Protein AF-A0A9N8ECB2-F1 (afdb_monomer_lite)

pLDDT: mean 72.39, std 23.07, range [25.23, 97.62]

Foldseek 3Di:
DDDDDDDDDDDDDDDDDDPVVVPVVCPDDDDDPPDPPPPQDPVPDDQLVLLLVLLVVLLVVDACVLLQADNLVSCLLQDAPPDDDDPDPDDDPDDDDDDDDPPPPPPPPPLLQFFAQAPNNSSSLSSLVSVLLCLVQDPPPPPVVPDPDPSQASFHFCVLLVFDFPDGRGSVLADDQPNPDPGDDNVRSSVRSSRCYLPNSLVSSQETHGPFFDPPPPNPSHDPHVPPAVLCQQQPDDPPDLAGVLLVQLQLCQVVPPPPSLSPHSDDDNVVSRVSSSVSQVCQRRGFRYWGWGDDVPRPWIKIWTAHSQNKTWIWTFDDDPNDTHIHTPHIDHGDDPCCVVVVNPD

Radius of gyration: 23.91 Å; chains: 1; bounding box: 55×66×84 Å

Sequence (347 aa):
MLTTVIHTGTLRRHTFVDPLRLLWWRYCHGFCFCCPSWWSSSPSLPLIEQWEFAVHQVLANNSPLSLGISEQLHDCLLVVPSVETTTCTNNNEKVLKKKKEKKEEEPMKEFPIRGLPCPPYYKTLGRRLCALHSLQHNNIKQDQSLLISPPEYFAVPAEALGFTELMAPTMDSLPTMADTVVYPTVSSVKTWIQNAGDVGIVRLLGMRQTVGTTTKPWVFLMPPCRKDALLKAANQPHKATKLTVAGRARSKHAHRGTKDQFFGIATGSKETKNIHAAAIVERILDKAVWINLHVFGGIVDPVLECRLENGYGARWAVVMVEEESAVEFRGFVEPQMPDGHEKGWKH

Structure (mmCIF, N/CA/C/O backbone):
data_AF-A0A9N8ECB2-F1
#
_entry.id   AF-A0A9N8ECB2-F1
#
loop_
_atom_site.group_PDB
_atom_site.id
_atom_site.type_symbol
_atom_site.label_atom_id
_atom_site.label_alt_id
_atom_site.label_comp_id
_atom_site.label_asym_id
_atom_site.label_entity_id
_atom_site.label_seq_id
_atom_site.pdbx_PDB_ins_code
_atom_site.Cartn_x
_atom_site.Cartn_y
_atom_site.Cartn_z
_atom_site.occupancy
_atom_site.B_iso_or_equiv
_atom_site.auth_seq_id
_atom_site.auth_comp_id
_atom_site.auth_asym_id
_atom_site.auth_atom_id
_atom_site.pdbx_PDB_model_num
ATOM 1 N N . MET A 1 1 ? -27.903 41.843 -51.337 1.00 37.12 1 MET A N 1
ATOM 2 C CA . MET A 1 1 ? -27.354 42.715 -50.279 1.00 37.12 1 MET A CA 1
ATOM 3 C C . MET A 1 1 ? -27.011 41.827 -49.101 1.00 37.12 1 MET A C 1
ATOM 5 O O . MET A 1 1 ? -27.911 41.218 -48.541 1.00 37.12 1 MET A O 1
ATOM 9 N N . LEU A 1 2 ? -25.713 41.646 -48.849 1.00 29.88 2 LEU A N 1
ATOM 10 C CA . LEU A 1 2 ? -25.191 40.905 -47.703 1.00 29.88 2 LEU A CA 1
ATOM 11 C C . LEU A 1 2 ? -25.445 41.706 -46.423 1.00 29.88 2 LEU A C 1
ATOM 13 O O . LEU A 1 2 ? -25.098 42.885 -46.377 1.00 29.88 2 LEU A O 1
ATOM 17 N N . THR A 1 3 ? -25.918 41.039 -45.374 1.00 28.45 3 THR A N 1
ATOM 18 C CA . THR A 1 3 ? -25.764 41.530 -44.002 1.00 28.45 3 THR A CA 1
ATOM 19 C C . THR A 1 3 ? -25.227 40.393 -43.145 1.00 28.45 3 THR A C 1
ATOM 21 O O . THR A 1 3 ? -25.908 39.412 -42.857 1.00 28.45 3 THR A O 1
ATOM 24 N N . THR A 1 4 ? -23.950 40.520 -42.810 1.00 29.22 4 THR A N 1
ATOM 25 C CA . THR A 1 4 ? -23.163 39.641 -41.951 1.00 29.22 4 THR A CA 1
ATOM 26 C C . THR A 1 4 ? -23.636 39.777 -40.504 1.00 29.22 4 THR A C 1
ATOM 28 O O . THR A 1 4 ? -23.621 40.879 -39.960 1.00 29.22 4 THR A O 1
ATOM 31 N N . VAL A 1 5 ? -24.009 38.671 -39.857 1.00 31.31 5 VAL A N 1
ATOM 32 C CA . VAL A 1 5 ? -24.161 38.604 -38.395 1.00 31.31 5 VAL A CA 1
ATOM 33 C C . VAL A 1 5 ? -22.930 37.899 -37.837 1.00 31.31 5 VAL A C 1
ATOM 35 O O . VAL A 1 5 ? -22.710 36.715 -38.078 1.00 31.31 5 VAL A O 1
ATOM 38 N N . ILE A 1 6 ? -22.107 38.656 -37.116 1.00 30.62 6 ILE A N 1
ATOM 39 C CA . ILE A 1 6 ? -20.939 38.164 -36.384 1.00 30.62 6 ILE A CA 1
ATOM 40 C C . ILE A 1 6 ? -21.442 37.597 -35.050 1.00 30.62 6 ILE A C 1
ATOM 42 O O . ILE A 1 6 ? -21.972 38.337 -34.226 1.00 30.62 6 ILE A O 1
ATOM 46 N N . HIS A 1 7 ? -21.274 36.294 -34.828 1.00 29.50 7 HIS A N 1
ATOM 47 C CA . HIS A 1 7 ? -21.347 35.696 -33.493 1.00 29.50 7 HIS A CA 1
ATOM 48 C C . HIS A 1 7 ? -19.933 35.670 -32.905 1.00 29.50 7 HIS A C 1
ATOM 50 O O . HIS A 1 7 ? -19.072 34.915 -33.355 1.00 29.50 7 HIS A O 1
ATOM 56 N N . THR A 1 8 ? -19.674 36.516 -31.909 1.00 30.50 8 THR A N 1
ATOM 57 C CA . THR A 1 8 ? -18.436 36.483 -31.125 1.00 30.50 8 THR A CA 1
ATOM 58 C C . THR A 1 8 ? -18.502 35.330 -30.131 1.00 30.50 8 THR A C 1
ATOM 60 O O . THR A 1 8 ? -19.159 35.426 -29.096 1.00 30.50 8 THR A O 1
ATOM 63 N N . GLY A 1 9 ? -17.824 34.232 -30.461 1.00 26.84 9 GLY A N 1
ATOM 64 C CA . GLY A 1 9 ? -17.534 33.148 -29.531 1.00 26.84 9 GLY A CA 1
ATOM 65 C C . GLY A 1 9 ? -16.514 33.593 -28.485 1.00 26.84 9 GLY A C 1
ATOM 66 O O . GLY A 1 9 ? -15.395 33.986 -28.811 1.00 26.84 9 GLY A O 1
ATOM 67 N N . THR A 1 10 ? -16.902 33.533 -27.217 1.00 28.97 10 THR A N 1
ATOM 68 C CA . THR A 1 10 ? -16.034 33.786 -26.068 1.00 28.97 10 THR A CA 1
ATOM 69 C C . THR A 1 10 ? -15.081 32.600 -25.893 1.00 28.97 10 THR A C 1
ATOM 71 O O . THR A 1 10 ? -15.491 31.519 -25.468 1.00 28.97 10 THR A O 1
ATOM 74 N N . LEU A 1 11 ? -13.801 32.785 -26.232 1.00 29.02 11 LEU A N 1
ATOM 75 C CA . LEU A 1 11 ? -12.738 31.833 -25.908 1.00 29.02 11 LEU A CA 1
ATOM 76 C C . LEU A 1 11 ? -12.637 31.651 -24.384 1.00 29.02 11 LEU A C 1
ATOM 78 O O . LEU A 1 11 ? -12.458 32.617 -23.637 1.00 29.02 11 LEU A O 1
ATOM 82 N N . ARG A 1 12 ? -12.709 30.393 -23.930 1.00 29.22 12 ARG A N 1
ATOM 83 C CA . ARG A 1 12 ? -12.342 29.992 -22.568 1.00 29.22 12 ARG A CA 1
ATOM 84 C C . ARG A 1 12 ? -10.864 30.310 -22.338 1.00 29.22 12 ARG A C 1
ATOM 86 O O . ARG A 1 12 ? -9.997 29.867 -23.087 1.00 29.22 12 ARG A O 1
ATOM 93 N N . ARG A 1 13 ? -10.593 31.080 -21.284 1.00 28.00 13 ARG A N 1
ATOM 94 C CA . ARG A 1 13 ? -9.250 31.342 -20.765 1.00 28.00 13 ARG A CA 1
ATOM 95 C C . ARG A 1 13 ? -8.634 30.023 -20.298 1.00 28.00 13 ARG A C 1
ATOM 97 O O . ARG A 1 13 ? -9.138 29.418 -19.356 1.00 28.00 13 ARG A O 1
ATOM 104 N N . HIS A 1 14 ? -7.537 29.618 -20.930 1.00 28.25 14 HIS A N 1
ATOM 105 C CA . HIS A 1 14 ? -6.572 28.721 -20.308 1.00 28.25 14 HIS A CA 1
ATOM 106 C C . HIS A 1 14 ? -6.037 29.407 -19.050 1.00 28.25 14 HIS A C 1
ATOM 108 O O . HIS A 1 14 ? -5.527 30.529 -19.106 1.00 28.25 14 HIS A O 1
ATOM 114 N N . THR A 1 15 ? -6.211 28.755 -17.907 1.00 32.19 15 THR A N 1
ATOM 115 C CA . THR A 1 15 ? -5.613 29.159 -16.643 1.00 32.19 15 THR A CA 1
ATOM 116 C C . THR A 1 15 ? -4.097 29.088 -16.777 1.00 32.19 15 THR A C 1
ATOM 118 O O . THR A 1 15 ? -3.505 28.033 -16.992 1.00 32.19 15 THR A O 1
ATOM 121 N N . PHE A 1 16 ? -3.488 30.267 -16.698 1.00 27.00 16 PHE A N 1
ATOM 122 C CA . PHE A 1 16 ? -2.059 30.473 -16.542 1.00 27.00 16 PHE A CA 1
ATOM 123 C C . PHE A 1 16 ? -1.573 29.679 -15.325 1.00 27.00 16 PHE A C 1
ATOM 125 O O . PHE A 1 16 ? -2.082 29.856 -14.218 1.00 27.00 16 PHE A O 1
ATOM 132 N N . VAL A 1 17 ? -0.591 28.806 -15.538 1.00 34.66 17 VAL A N 1
ATOM 133 C CA . VAL A 1 17 ? 0.178 28.186 -14.459 1.00 34.66 17 VAL A CA 1
ATOM 134 C C . VAL A 1 17 ? 0.943 29.306 -13.755 1.00 34.66 17 VAL A C 1
ATOM 136 O O . VAL A 1 17 ? 1.724 30.021 -14.381 1.00 34.66 17 VAL A O 1
ATOM 139 N N . ASP A 1 18 ? 0.665 29.483 -12.468 1.00 31.03 18 ASP A N 1
ATOM 140 C CA . ASP A 1 18 ? 1.283 30.493 -11.614 1.00 31.03 18 ASP A CA 1
ATOM 141 C C . ASP A 1 18 ? 2.819 30.292 -11.552 1.00 31.03 18 ASP A C 1
ATOM 143 O O . ASP A 1 18 ? 3.282 29.245 -11.076 1.00 31.03 18 ASP A O 1
ATOM 147 N N . PRO A 1 19 ? 3.634 31.264 -12.012 1.00 31.84 19 PRO A N 1
ATOM 148 C CA . PRO A 1 19 ? 5.093 31.157 -12.025 1.00 31.84 19 PRO A CA 1
ATOM 149 C C . PRO A 1 19 ? 5.727 31.129 -10.621 1.00 31.84 19 PRO A C 1
ATOM 151 O O . PRO A 1 19 ? 6.921 30.851 -10.498 1.00 31.84 19 PRO A O 1
ATOM 154 N N . LEU A 1 20 ? 4.957 31.335 -9.545 1.00 32.31 20 LEU A N 1
ATOM 155 C CA . LEU A 1 20 ? 5.453 31.235 -8.167 1.00 32.31 20 LEU A CA 1
ATOM 156 C C . LEU A 1 20 ? 5.590 29.790 -7.646 1.00 32.31 20 LEU A C 1
ATOM 158 O O . LEU A 1 20 ? 6.289 29.574 -6.655 1.00 32.31 20 LEU A O 1
ATOM 162 N N . ARG A 1 21 ? 5.039 28.775 -8.334 1.00 36.03 21 ARG A N 1
ATOM 163 C CA . ARG A 1 21 ? 5.243 27.353 -7.968 1.00 36.03 21 ARG A CA 1
ATOM 164 C C . ARG A 1 21 ? 6.632 26.802 -8.318 1.00 36.03 21 ARG A C 1
ATOM 166 O O . ARG A 1 21 ? 7.038 25.792 -7.751 1.00 36.03 21 ARG A O 1
ATOM 173 N N . LEU A 1 22 ? 7.389 27.478 -9.184 1.00 34.00 22 LEU A N 1
ATOM 174 C CA . LEU A 1 22 ? 8.757 27.089 -9.560 1.00 34.00 22 LEU A CA 1
ATOM 175 C C . LEU A 1 22 ? 9.832 27.591 -8.580 1.00 34.00 22 LEU A C 1
ATOM 177 O O . LEU A 1 22 ? 10.946 27.071 -8.581 1.00 34.00 22 LEU A O 1
ATOM 181 N N . LEU A 1 23 ? 9.523 28.565 -7.714 1.00 30.12 23 LEU A N 1
ATOM 182 C CA . LEU A 1 23 ? 10.522 29.153 -6.810 1.00 30.12 23 LEU A CA 1
ATOM 183 C C . LEU A 1 23 ? 10.686 28.416 -5.471 1.00 30.12 23 LEU A C 1
ATOM 185 O O . LEU A 1 23 ? 11.712 28.583 -4.813 1.00 30.12 23 LEU A O 1
ATOM 189 N N . TRP A 1 24 ? 9.728 27.577 -5.068 1.00 33.19 24 TRP A N 1
ATOM 190 C CA . TRP A 1 24 ? 9.790 26.857 -3.785 1.00 33.19 24 TRP A CA 1
ATOM 191 C C . TRP A 1 24 ? 10.589 25.543 -3.824 1.00 33.19 24 TRP A C 1
ATOM 193 O O . TRP A 1 24 ? 10.841 24.933 -2.789 1.00 33.19 24 TRP A O 1
ATOM 203 N N . TRP A 1 25 ? 11.092 25.147 -4.995 1.00 38.75 25 TRP A N 1
ATOM 204 C CA . TRP A 1 25 ? 11.903 23.936 -5.189 1.00 38.75 25 TRP A CA 1
ATOM 205 C C . TRP A 1 25 ? 13.400 24.100 -4.860 1.00 38.75 25 TRP A C 1
ATOM 207 O O . TRP A 1 25 ? 14.223 23.265 -5.224 1.00 38.75 25 TRP A O 1
ATOM 217 N N . ARG A 1 26 ? 13.773 25.178 -4.155 1.00 32.50 26 ARG A N 1
ATOM 218 C CA . ARG A 1 26 ? 15.166 25.479 -3.771 1.00 32.50 26 ARG A CA 1
ATOM 219 C C . ARG A 1 26 ? 15.535 25.137 -2.325 1.00 32.50 26 ARG A C 1
ATOM 221 O O . ARG A 1 26 ? 16.708 25.235 -1.981 1.00 32.50 26 ARG A O 1
ATOM 228 N N . TYR A 1 27 ? 14.587 24.726 -1.483 1.00 33.47 27 TYR A N 1
ATOM 229 C CA . TYR A 1 27 ? 14.823 24.582 -0.041 1.00 33.47 27 TYR A CA 1
ATOM 230 C C . TYR A 1 27 ? 14.348 23.240 0.526 1.00 33.47 27 TYR A C 1
ATOM 232 O O . TYR A 1 27 ? 13.556 23.186 1.454 1.00 33.47 27 TYR A O 1
ATOM 240 N N . CYS A 1 28 ? 14.877 22.141 -0.007 1.00 36.50 28 CYS A N 1
ATOM 241 C CA . CYS A 1 28 ? 15.039 20.878 0.718 1.00 36.50 28 CYS A CA 1
ATOM 242 C C . CYS A 1 28 ? 16.278 20.184 0.128 1.00 36.50 28 CYS A C 1
ATOM 244 O O . CYS A 1 28 ? 16.212 19.609 -0.949 1.00 36.50 28 CYS A O 1
ATOM 246 N N . HIS A 1 29 ? 17.422 20.322 0.808 1.00 38.06 29 HIS A N 1
ATOM 247 C CA . HIS A 1 29 ? 18.745 19.799 0.426 1.00 38.06 29 HIS A CA 1
ATOM 248 C C . HIS A 1 29 ? 19.335 20.294 -0.910 1.00 38.06 29 HIS A C 1
ATOM 250 O O . HIS A 1 29 ? 19.508 19.523 -1.842 1.00 38.06 29 HIS A O 1
ATOM 256 N N . GLY A 1 30 ? 19.729 21.572 -0.969 1.00 33.06 30 GLY A N 1
ATOM 257 C CA . GLY A 1 30 ? 21.010 22.028 -1.548 1.00 33.06 30 GLY A CA 1
ATOM 258 C C . GLY A 1 30 ? 21.454 21.629 -2.968 1.00 33.06 30 GLY A C 1
ATOM 259 O O . GLY A 1 30 ? 22.595 21.926 -3.305 1.00 33.06 30 GLY A O 1
ATOM 260 N N . PHE A 1 31 ? 20.629 21.009 -3.810 1.00 40.09 31 PHE A N 1
ATOM 261 C CA . PHE A 1 31 ? 21.018 20.589 -5.158 1.00 40.09 31 PHE A CA 1
ATOM 262 C C . PHE A 1 31 ? 20.071 21.167 -6.213 1.00 40.09 31 PHE A C 1
ATOM 264 O O . PHE A 1 31 ? 18.852 21.048 -6.140 1.00 40.09 31 PHE A O 1
ATOM 271 N N . CYS A 1 32 ? 20.659 21.856 -7.192 1.00 35.84 32 CYS A N 1
ATOM 272 C CA . CYS A 1 32 ? 19.962 22.479 -8.311 1.00 35.84 32 CYS A CA 1
ATOM 273 C C . CYS A 1 32 ? 19.662 21.408 -9.377 1.00 35.84 32 CYS A C 1
ATOM 275 O O . CYS A 1 32 ? 20.584 20.872 -9.986 1.00 35.84 32 CYS A O 1
ATOM 277 N N . PHE A 1 33 ? 18.382 21.098 -9.602 1.00 44.12 33 PHE A N 1
ATOM 278 C CA . PHE A 1 33 ? 17.910 19.981 -10.440 1.00 44.12 33 PHE A CA 1
ATOM 279 C C . PHE A 1 33 ? 17.835 20.271 -11.957 1.00 44.12 33 PHE A C 1
ATOM 281 O O . PHE A 1 33 ? 17.284 19.472 -12.708 1.00 44.12 33 PHE A O 1
ATOM 288 N N . CYS A 1 34 ? 18.390 21.385 -12.446 1.00 35.28 34 CYS A N 1
ATOM 289 C CA . CYS A 1 34 ? 18.177 21.834 -13.832 1.00 35.28 34 CYS A CA 1
ATOM 290 C C . CYS A 1 34 ? 19.177 21.296 -14.878 1.00 35.28 34 CYS A C 1
ATOM 292 O O . CYS A 1 34 ? 19.212 21.827 -15.984 1.00 35.28 34 CYS A O 1
ATOM 294 N N . CYS A 1 35 ? 19.992 20.275 -14.581 1.00 34.59 35 CYS A N 1
ATOM 295 C CA . CYS A 1 35 ? 20.961 19.752 -15.556 1.00 34.59 35 CYS A CA 1
ATOM 296 C C . CYS A 1 35 ? 20.901 18.214 -15.686 1.00 34.59 35 CYS A C 1
ATOM 298 O O . CYS A 1 35 ? 21.496 17.511 -14.866 1.00 34.59 35 CYS A O 1
ATOM 300 N N . PRO A 1 36 ? 20.225 17.672 -16.721 1.00 41.69 36 PRO A N 1
ATOM 301 C CA . PRO A 1 36 ? 20.111 16.227 -16.953 1.00 41.69 36 PRO A CA 1
ATOM 302 C C . PRO A 1 36 ? 21.446 15.523 -17.251 1.00 41.69 36 PRO A C 1
ATOM 304 O O . PRO A 1 36 ? 21.552 14.313 -17.083 1.00 41.69 36 PRO A O 1
ATOM 307 N N . SER A 1 37 ? 22.474 16.258 -17.690 1.00 43.03 37 SER A N 1
ATOM 308 C CA . SER A 1 37 ? 23.745 15.687 -18.159 1.00 43.03 37 SER A CA 1
ATOM 309 C C . SER A 1 37 ? 24.813 15.507 -17.076 1.00 43.03 37 SER A C 1
ATOM 311 O O . SER A 1 37 ? 25.822 14.863 -17.338 1.00 43.03 37 SER A O 1
ATOM 313 N N . TRP A 1 38 ? 24.620 16.049 -15.867 1.00 40.84 38 TRP A N 1
ATOM 314 C CA . TRP A 1 38 ? 25.647 16.027 -14.809 1.00 40.84 38 TRP A CA 1
ATOM 315 C C . TRP A 1 38 ? 25.482 14.912 -13.767 1.00 40.84 38 TRP A C 1
ATOM 317 O O . TRP A 1 38 ? 26.325 14.778 -12.886 1.00 40.84 38 TRP A O 1
ATOM 327 N N . TRP A 1 39 ? 24.412 14.118 -13.845 1.00 47.12 39 TRP A N 1
ATOM 328 C CA . TRP A 1 39 ? 24.065 13.131 -12.810 1.00 47.12 39 TRP A CA 1
ATOM 329 C C . TRP A 1 39 ? 23.722 11.750 -13.370 1.00 47.12 39 TRP A C 1
ATOM 331 O O . TRP A 1 39 ? 23.102 10.938 -12.682 1.00 47.12 39 TRP A O 1
ATOM 341 N N . SER A 1 40 ? 24.141 11.442 -14.601 1.00 40.19 40 SER A N 1
ATOM 342 C CA . SER A 1 40 ? 24.211 10.052 -15.048 1.00 40.19 40 SER A CA 1
ATOM 343 C C . SER A 1 40 ? 25.190 9.319 -14.126 1.00 40.19 40 SER A C 1
ATOM 345 O O . SER A 1 40 ? 26.404 9.423 -14.299 1.00 40.19 40 SER A O 1
ATOM 347 N N . SER A 1 41 ? 24.649 8.630 -13.114 1.00 48.56 41 SER A N 1
ATOM 348 C CA . SER A 1 41 ? 25.364 7.856 -12.089 1.00 48.56 41 SER A CA 1
ATOM 349 C C . SER A 1 41 ? 26.353 8.671 -11.244 1.00 48.56 41 SER A C 1
ATOM 351 O O . SER A 1 41 ? 27.560 8.563 -11.421 1.00 48.56 41 SER A O 1
ATOM 353 N N . SER A 1 42 ? 25.853 9.455 -10.280 1.00 48.22 42 SER A N 1
ATOM 354 C CA . SER A 1 42 ? 26.685 9.888 -9.146 1.00 48.22 42 SER A CA 1
ATOM 355 C C . SER A 1 42 ? 26.728 8.744 -8.117 1.00 48.22 42 SER A C 1
ATOM 357 O O . SER A 1 42 ? 25.703 8.475 -7.486 1.00 48.22 42 SER A O 1
ATOM 359 N N . PRO A 1 43 ? 27.864 8.042 -7.932 1.00 57.22 43 PRO A N 1
ATOM 360 C CA . PRO A 1 43 ? 27.952 6.863 -7.065 1.00 57.22 43 PRO A CA 1
ATOM 361 C C . PRO A 1 43 ? 27.871 7.187 -5.561 1.00 57.22 43 PRO A C 1
ATOM 363 O O . PRO A 1 43 ? 28.087 6.311 -4.730 1.00 57.22 43 PRO A O 1
ATOM 366 N N . SER A 1 44 ? 27.578 8.437 -5.193 1.00 70.06 44 SER A N 1
ATOM 367 C CA . SER A 1 44 ? 27.517 8.899 -3.806 1.00 70.06 44 SER A CA 1
ATOM 368 C C . SER A 1 44 ? 26.157 8.701 -3.130 1.00 70.06 44 SER A C 1
ATOM 370 O O . SER A 1 44 ? 26.099 8.722 -1.902 1.00 70.06 44 SER A O 1
ATOM 372 N N . LEU A 1 45 ? 25.072 8.504 -3.888 1.00 75.88 45 LEU A N 1
ATOM 373 C CA . LEU A 1 45 ? 23.748 8.249 -3.311 1.00 75.88 45 LEU A CA 1
ATOM 374 C C . LEU A 1 45 ? 23.579 6.766 -2.935 1.00 75.88 45 LEU A C 1
ATOM 376 O O . LEU A 1 45 ? 24.010 5.897 -3.702 1.00 75.88 45 LEU A O 1
ATOM 380 N N . PRO A 1 46 ? 22.893 6.444 -1.821 1.00 85.88 46 PRO A N 1
ATOM 381 C CA . PRO A 1 46 ? 22.446 5.084 -1.534 1.00 85.88 46 PRO A CA 1
ATOM 382 C C . PRO A 1 46 ? 21.693 4.483 -2.726 1.00 85.88 46 PRO A C 1
ATOM 384 O O . PRO A 1 46 ? 20.883 5.166 -3.353 1.00 85.88 46 PRO A O 1
ATOM 387 N N . LEU A 1 47 ? 21.915 3.196 -3.021 1.00 84.62 47 LEU A N 1
ATOM 388 C CA . LEU A 1 47 ? 21.317 2.516 -4.182 1.00 84.62 47 LEU A CA 1
ATOM 389 C C . LEU A 1 47 ? 19.801 2.749 -4.270 1.00 84.62 47 LEU A C 1
ATOM 391 O O . LEU A 1 47 ? 19.285 3.082 -5.332 1.00 84.62 47 LEU A O 1
ATOM 395 N N . ILE A 1 48 ? 19.100 2.653 -3.139 1.00 86.69 48 ILE A N 1
ATOM 396 C CA . ILE A 1 48 ? 17.653 2.864 -3.057 1.00 86.69 48 ILE A CA 1
ATOM 397 C C . ILE A 1 48 ? 17.219 4.267 -3.519 1.00 86.69 48 ILE A C 1
ATOM 399 O O . ILE A 1 48 ? 16.221 4.397 -4.222 1.00 86.69 48 ILE A O 1
ATOM 403 N N . GLU A 1 49 ? 17.992 5.306 -3.201 1.00 89.12 49 GLU A N 1
ATOM 404 C CA . GLU A 1 49 ? 17.708 6.687 -3.608 1.00 89.12 49 GLU A CA 1
ATOM 405 C C . GLU A 1 49 ? 17.973 6.897 -5.101 1.00 89.12 49 GLU A C 1
ATOM 407 O O . GLU A 1 49 ? 17.244 7.640 -5.759 1.00 89.12 49 GLU A O 1
ATOM 412 N N . GLN A 1 50 ? 18.956 6.190 -5.669 1.00 90.25 50 GLN A N 1
ATOM 413 C CA . GLN A 1 50 ? 19.188 6.196 -7.116 1.00 90.25 50 GLN A CA 1
ATOM 414 C C . GLN A 1 50 ? 17.974 5.638 -7.874 1.00 90.25 50 GLN A C 1
ATOM 416 O O . GLN A 1 50 ? 17.592 6.183 -8.910 1.00 90.25 50 GLN A O 1
ATOM 421 N N . TRP A 1 51 ? 17.323 4.598 -7.341 1.00 91.25 51 TRP A N 1
ATOM 422 C CA . TRP A 1 51 ? 16.087 4.049 -7.907 1.00 91.25 51 TRP A CA 1
ATOM 423 C C . TRP A 1 51 ? 14.909 5.017 -7.791 1.00 91.25 51 TRP A C 1
ATOM 425 O O . TRP A 1 51 ? 14.206 5.234 -8.778 1.00 91.25 51 TRP A O 1
ATOM 435 N N . GLU A 1 52 ? 14.702 5.636 -6.623 1.00 92.69 52 GLU A N 1
ATOM 436 C CA . GLU A 1 52 ? 13.674 6.676 -6.448 1.00 92.69 52 GLU A CA 1
ATOM 437 C C . GLU A 1 52 ? 13.853 7.818 -7.458 1.00 92.69 52 GLU A C 1
ATOM 439 O O . GLU A 1 52 ? 12.892 8.250 -8.101 1.00 92.69 52 GLU A O 1
ATOM 444 N N . PHE A 1 53 ? 15.094 8.280 -7.629 1.00 92.25 53 PHE A N 1
ATOM 445 C CA . PHE A 1 53 ? 15.431 9.349 -8.557 1.00 92.25 53 PHE A CA 1
ATOM 446 C C . PHE A 1 53 ? 15.216 8.943 -10.018 1.00 92.25 53 PHE A C 1
ATOM 448 O O . PHE A 1 53 ? 14.606 9.698 -10.774 1.00 92.25 53 PHE A O 1
ATOM 455 N N . ALA A 1 54 ? 15.673 7.756 -10.424 1.00 94.06 54 ALA A N 1
ATOM 456 C CA . ALA A 1 54 ? 15.510 7.278 -11.793 1.00 94.06 54 ALA A CA 1
ATOM 457 C C . ALA A 1 54 ? 14.027 7.156 -12.180 1.00 94.06 54 ALA A C 1
ATOM 459 O O . ALA A 1 54 ? 13.644 7.605 -13.261 1.00 94.06 54 ALA A O 1
ATOM 460 N N . VAL A 1 55 ? 13.178 6.635 -11.284 1.00 95.88 55 VAL A N 1
ATOM 461 C CA . VAL A 1 55 ? 11.720 6.584 -11.496 1.00 95.88 55 VAL A CA 1
ATOM 462 C C . VAL A 1 55 ? 11.141 7.988 -11.644 1.00 95.88 55 VAL A C 1
ATOM 464 O O . VAL A 1 55 ? 10.410 8.243 -12.599 1.00 95.88 55 VAL A O 1
ATOM 467 N N . HIS A 1 56 ? 11.499 8.916 -10.753 1.00 95.50 56 HIS A N 1
ATOM 468 C CA . HIS A 1 56 ? 11.043 10.302 -10.850 1.00 95.50 56 HIS A CA 1
ATOM 469 C C . HIS A 1 56 ? 11.435 10.947 -12.187 1.00 95.50 56 HIS A C 1
ATOM 471 O O . HIS A 1 56 ? 10.596 11.560 -12.839 1.00 95.50 56 HIS A O 1
ATOM 477 N N . GLN A 1 57 ? 12.687 10.783 -12.628 1.00 95.19 57 GLN A N 1
ATOM 478 C CA . GLN A 1 57 ? 13.163 11.322 -13.906 1.00 95.19 57 GLN A CA 1
ATOM 479 C C . GLN A 1 57 ? 12.414 10.727 -15.099 1.00 95.19 57 GLN A C 1
ATOM 481 O O . GLN A 1 57 ? 12.081 11.455 -16.032 1.00 95.19 57 GLN A O 1
ATOM 486 N N . VAL A 1 58 ? 12.132 9.423 -15.087 1.00 96.81 58 VAL A N 1
ATOM 487 C CA . VAL A 1 58 ? 11.343 8.802 -16.154 1.00 96.81 58 VAL A CA 1
ATOM 488 C C . VAL A 1 58 ? 9.936 9.391 -16.187 1.00 96.81 58 VAL A C 1
ATOM 490 O O . VAL A 1 58 ? 9.500 9.819 -17.252 1.00 96.81 58 VAL A O 1
ATOM 493 N N . LEU A 1 59 ? 9.255 9.477 -15.044 1.00 96.56 59 LEU A N 1
ATOM 494 C CA . LEU A 1 59 ? 7.890 10.000 -14.975 1.00 96.56 59 LEU A CA 1
ATOM 495 C C . LEU A 1 59 ? 7.811 11.485 -15.359 1.00 96.56 59 LEU A C 1
ATOM 497 O O . LEU A 1 59 ? 6.955 11.860 -16.151 1.00 96.56 59 LEU A O 1
ATOM 501 N N . ALA A 1 60 ? 8.720 12.323 -14.857 1.00 95.31 60 ALA A N 1
ATOM 502 C CA . ALA A 1 60 ? 8.691 13.767 -15.088 1.00 95.31 60 ALA A CA 1
ATOM 503 C C . ALA A 1 60 ? 9.036 14.170 -16.535 1.00 95.31 60 ALA A C 1
ATOM 505 O O . ALA A 1 60 ? 8.571 15.204 -17.006 1.00 95.31 60 ALA A O 1
ATOM 506 N N . ASN A 1 61 ? 9.846 13.371 -17.243 1.00 96.25 61 ASN A N 1
ATOM 507 C CA . ASN A 1 61 ? 10.336 13.708 -18.588 1.00 96.25 61 ASN A CA 1
ATOM 508 C C . ASN A 1 61 ? 9.642 12.939 -19.724 1.00 96.25 61 ASN A C 1
ATOM 510 O O . ASN A 1 61 ? 10.061 13.042 -20.876 1.00 96.25 61 ASN A O 1
ATOM 514 N N . ASN A 1 62 ? 8.625 12.127 -19.431 1.00 97.00 62 ASN A N 1
ATOM 515 C CA . ASN A 1 62 ? 7.924 11.330 -20.436 1.00 97.00 62 ASN A CA 1
ATOM 516 C C . ASN A 1 62 ? 6.411 11.470 -20.254 1.00 97.00 62 ASN A C 1
ATOM 518 O O . ASN A 1 62 ? 5.915 11.507 -19.131 1.00 97.00 62 ASN A O 1
ATOM 522 N N . SER A 1 63 ? 5.674 11.524 -21.365 1.00 96.94 63 SER A N 1
ATOM 523 C CA . SER A 1 63 ? 4.210 11.539 -21.321 1.00 96.94 63 SER A CA 1
ATOM 524 C C . SER A 1 63 ? 3.655 10.155 -20.949 1.00 96.94 63 SER A C 1
ATOM 526 O O . SER A 1 63 ? 4.303 9.152 -21.282 1.00 96.94 63 SER A O 1
ATOM 528 N N . PRO A 1 64 ? 2.444 10.070 -20.361 1.00 96.25 64 PRO A N 1
ATOM 529 C CA . PRO A 1 64 ? 1.788 8.795 -20.052 1.00 96.25 64 PRO A CA 1
ATOM 530 C C . PRO A 1 64 ? 1.729 7.858 -21.268 1.00 96.25 64 PRO A C 1
ATOM 532 O O . PRO A 1 64 ? 2.142 6.701 -21.195 1.00 96.25 64 PRO A O 1
ATOM 535 N N . LEU A 1 65 ? 1.352 8.403 -22.433 1.00 96.44 65 LEU A N 1
ATOM 536 C CA . LEU A 1 65 ? 1.296 7.670 -23.702 1.00 96.44 65 LEU A CA 1
ATOM 537 C C . LEU A 1 65 ? 2.649 7.051 -24.080 1.00 96.44 65 LEU A C 1
ATOM 539 O O . LEU A 1 65 ? 2.709 5.897 -24.489 1.00 96.44 65 LEU A O 1
ATOM 543 N N . SER A 1 66 ? 3.747 7.799 -23.925 1.00 97.00 66 SER A N 1
ATOM 544 C CA . SER A 1 66 ? 5.089 7.298 -24.257 1.00 97.00 66 SER A CA 1
ATOM 545 C C . SER A 1 66 ? 5.590 6.221 -23.292 1.00 97.00 66 SER A C 1
ATOM 547 O O . SER A 1 66 ? 6.479 5.441 -23.639 1.00 97.00 66 SER A O 1
ATOM 549 N N . LEU A 1 67 ? 5.028 6.184 -22.086 1.00 96.62 67 LEU A N 1
ATOM 550 C CA . LEU A 1 67 ? 5.315 5.195 -21.057 1.00 96.62 67 LEU A CA 1
ATOM 551 C C . LEU A 1 67 ? 4.376 3.988 -21.128 1.00 96.62 67 LEU A C 1
ATOM 553 O O . LEU A 1 67 ? 4.603 3.035 -20.397 1.00 96.62 67 LEU A O 1
ATOM 557 N N . GLY A 1 68 ? 3.358 4.006 -21.994 1.00 94.62 68 GLY A N 1
ATOM 558 C CA . GLY A 1 68 ? 2.386 2.918 -22.092 1.00 94.62 68 GLY A CA 1
ATOM 559 C C . GLY A 1 68 ? 1.510 2.771 -20.843 1.00 94.62 68 GLY A C 1
ATOM 560 O O . GLY A 1 68 ? 1.054 1.668 -20.558 1.00 94.62 68 GLY A O 1
ATOM 561 N N . ILE A 1 69 ? 1.295 3.860 -20.096 1.00 94.12 69 ILE A N 1
ATOM 562 C CA . ILE A 1 69 ? 0.473 3.880 -18.877 1.00 94.12 69 ILE A CA 1
ATOM 563 C C . ILE A 1 69 ? -0.659 4.900 -18.992 1.00 94.12 69 ILE A C 1
ATOM 565 O O . ILE A 1 69 ? -0.587 5.837 -19.795 1.00 94.12 69 ILE A O 1
ATOM 569 N N . SER A 1 70 ? -1.709 4.736 -18.189 1.00 91.88 70 SER A N 1
ATOM 570 C CA . SER A 1 70 ? -2.807 5.704 -18.147 1.00 91.88 70 SER A CA 1
ATOM 571 C C . SER A 1 70 ? -2.359 7.060 -17.591 1.00 91.88 70 SER A C 1
ATOM 573 O O . SER A 1 70 ? -1.491 7.150 -16.721 1.00 91.88 70 SER A O 1
ATOM 575 N N . GLU A 1 71 ? -2.990 8.132 -18.081 1.00 90.75 71 GLU A N 1
ATOM 576 C CA . GLU A 1 71 ? -2.779 9.504 -17.590 1.00 90.75 71 GLU A CA 1
ATOM 577 C C . GLU A 1 71 ? -3.039 9.599 -16.086 1.00 90.75 71 GLU A C 1
ATOM 579 O O . GLU A 1 71 ? -2.216 10.107 -15.335 1.00 90.75 71 GLU A O 1
ATOM 584 N N . GLN A 1 72 ? -4.115 8.968 -15.622 1.00 86.50 72 GLN A N 1
ATOM 585 C CA . GLN A 1 72 ? -4.469 8.950 -14.213 1.00 86.50 72 GLN A CA 1
ATOM 586 C C . GLN A 1 72 ? -3.403 8.283 -13.327 1.00 86.50 72 GLN A C 1
ATOM 588 O O . GLN A 1 72 ? -3.105 8.790 -12.242 1.00 86.50 72 GLN A O 1
ATOM 593 N N . LEU A 1 73 ? -2.837 7.142 -13.748 1.00 89.69 73 LEU A N 1
ATOM 594 C CA . LEU A 1 73 ? -1.761 6.502 -12.990 1.00 89.69 73 LEU A CA 1
ATOM 595 C C . LEU A 1 73 ? -0.511 7.381 -12.977 1.00 89.69 73 LEU A C 1
ATOM 597 O O . LEU A 1 73 ? 0.094 7.558 -11.920 1.00 89.69 73 LEU A O 1
ATOM 601 N N . HIS A 1 74 ? -0.136 7.933 -14.132 1.00 93.06 74 HIS A N 1
ATOM 602 C CA . HIS A 1 74 ? 1.014 8.827 -14.261 1.00 93.06 74 HIS A CA 1
ATOM 603 C C . HIS A 1 74 ? 0.903 10.033 -13.322 1.00 93.06 74 HIS A C 1
ATOM 605 O O . HIS A 1 74 ? 1.824 10.268 -12.534 1.00 93.06 74 HIS A O 1
ATOM 611 N N . ASP A 1 75 ? -0.254 10.698 -13.313 1.00 89.25 75 ASP A N 1
ATOM 612 C CA . ASP A 1 75 ? -0.538 11.818 -12.420 1.00 89.25 75 ASP A CA 1
ATOM 613 C C . ASP A 1 75 ? -0.410 11.393 -10.958 1.00 89.25 75 ASP A C 1
ATOM 615 O O . ASP A 1 75 ? 0.342 12.009 -10.199 1.00 89.25 75 ASP A O 1
ATOM 619 N N . CYS A 1 76 ? -1.065 10.289 -10.567 1.00 88.00 76 CYS A N 1
ATOM 620 C CA . CYS A 1 76 ? -1.000 9.765 -9.202 1.00 88.00 76 CYS A CA 1
ATOM 621 C C . CYS A 1 76 ? 0.444 9.524 -8.751 1.00 88.00 76 CYS A C 1
ATOM 623 O O . CYS A 1 76 ? 0.799 9.870 -7.622 1.00 88.00 76 CYS A O 1
ATOM 625 N N . LEU A 1 77 ? 1.289 8.944 -9.610 1.00 91.44 77 LEU A N 1
ATOM 626 C CA . LEU A 1 77 ? 2.676 8.623 -9.268 1.00 91.44 77 LEU A CA 1
ATOM 627 C C . LEU A 1 77 ? 3.506 9.860 -8.899 1.00 91.44 77 LEU A C 1
ATOM 629 O O . LEU A 1 77 ? 4.401 9.754 -8.051 1.00 91.44 77 LEU A O 1
ATOM 633 N N . LEU A 1 78 ? 3.192 11.011 -9.497 1.00 88.69 78 LEU A N 1
ATOM 634 C CA . LEU A 1 78 ? 3.876 12.288 -9.291 1.00 88.69 78 LEU A CA 1
ATOM 635 C C . LEU A 1 78 ? 3.229 13.181 -8.223 1.00 88.69 78 LEU A C 1
ATOM 637 O O . LEU A 1 78 ? 3.862 14.157 -7.814 1.00 88.69 78 LEU A O 1
ATOM 641 N N . VAL A 1 79 ? 2.021 12.863 -7.735 1.00 81.75 79 VAL A N 1
ATOM 642 C CA . VAL A 1 79 ? 1.353 13.663 -6.694 1.00 81.75 79 VAL A CA 1
ATOM 643 C C . VAL A 1 79 ? 2.245 13.770 -5.459 1.00 81.75 79 VAL A C 1
ATOM 645 O O . VAL A 1 79 ? 2.484 12.800 -4.736 1.00 81.75 79 VAL A O 1
ATOM 648 N N . VAL A 1 80 ? 2.697 14.991 -5.180 1.00 70.81 80 VAL A N 1
ATOM 649 C CA . VAL A 1 80 ? 3.301 15.353 -3.901 1.00 70.81 80 VAL A CA 1
ATOM 650 C C . VAL A 1 80 ? 2.163 15.799 -2.984 1.00 70.81 80 VAL A C 1
ATOM 652 O O . VAL A 1 80 ? 1.405 16.690 -3.375 1.00 70.81 80 VAL A O 1
ATOM 655 N N . PRO A 1 81 ? 2.003 15.205 -1.789 1.00 59.44 81 PRO A N 1
ATOM 656 C CA . PRO A 1 81 ? 0.968 15.648 -0.867 1.00 59.44 81 PRO A CA 1
ATOM 657 C C . PRO A 1 81 ? 1.185 17.128 -0.534 1.00 59.44 81 PRO A C 1
ATOM 659 O O . PRO A 1 81 ? 2.313 17.551 -0.265 1.00 59.44 81 PRO A O 1
ATOM 662 N N . SER A 1 82 ? 0.114 17.922 -0.582 1.00 49.78 82 SER A N 1
ATOM 663 C CA . SER A 1 82 ? 0.147 19.323 -0.169 1.00 49.78 82 SER A CA 1
ATOM 664 C C . SER A 1 82 ? 0.579 19.386 1.291 1.00 49.78 82 SER A C 1
ATOM 666 O O . SER A 1 82 ? -0.119 18.893 2.175 1.00 49.78 82 SER A O 1
ATOM 668 N N . VAL A 1 83 ? 1.757 19.954 1.545 1.00 42.97 83 VAL A N 1
ATOM 669 C CA . VAL A 1 83 ? 2.247 20.182 2.902 1.00 42.97 83 VAL A CA 1
ATOM 670 C C . VAL A 1 83 ? 1.372 21.263 3.530 1.00 42.97 83 VAL A C 1
ATOM 672 O O . VAL A 1 83 ? 1.620 22.449 3.334 1.00 42.97 83 VAL A O 1
ATOM 675 N N . GLU A 1 84 ? 0.354 20.876 4.291 1.00 38.16 84 GLU A N 1
ATOM 676 C CA . GLU A 1 84 ? -0.158 21.762 5.330 1.00 38.16 84 GLU A CA 1
ATOM 677 C C . GLU A 1 84 ? 0.796 21.684 6.522 1.00 38.16 84 GLU A C 1
ATOM 679 O O . GLU A 1 84 ? 1.135 20.616 7.036 1.00 38.16 84 GLU A O 1
ATOM 684 N N . THR A 1 85 ? 1.304 22.848 6.909 1.00 32.84 85 THR A N 1
ATOM 685 C CA . THR A 1 85 ? 2.248 23.066 8.000 1.00 32.84 85 THR A CA 1
ATOM 686 C C . THR A 1 85 ? 1.680 22.583 9.333 1.00 32.84 85 THR A C 1
ATOM 688 O O . THR A 1 85 ? 1.062 23.349 10.068 1.00 32.84 85 THR A O 1
ATOM 691 N N . THR A 1 86 ? 1.930 21.329 9.704 1.00 28.97 86 THR A N 1
ATOM 692 C CA . THR A 1 86 ? 1.843 20.906 11.105 1.00 28.97 86 THR A CA 1
ATOM 693 C C . THR A 1 86 ? 3.081 21.391 11.847 1.00 28.97 86 THR A C 1
ATOM 695 O O . THR A 1 86 ? 4.147 20.778 11.789 1.00 28.97 86 THR A O 1
ATOM 698 N N . THR A 1 87 ? 2.936 22.499 12.566 1.00 26.55 87 THR A N 1
ATOM 699 C CA . THR A 1 87 ? 3.793 22.839 13.700 1.00 26.55 87 THR A CA 1
ATOM 700 C C . THR A 1 87 ? 3.621 21.763 14.772 1.00 26.55 87 THR A C 1
ATOM 702 O O . THR A 1 87 ? 2.657 21.751 15.533 1.00 26.55 87 THR A O 1
ATOM 705 N N . CYS A 1 88 ? 4.557 20.819 14.830 1.00 25.23 88 CYS A N 1
ATOM 706 C CA . CYS A 1 88 ? 4.648 19.876 15.938 1.00 25.23 88 CYS A CA 1
ATOM 707 C C . CYS A 1 88 ? 5.140 20.622 17.187 1.00 25.23 88 CYS A C 1
ATOM 709 O O . CYS A 1 88 ? 6.342 20.802 17.380 1.00 25.23 88 CYS A O 1
ATOM 711 N N . THR A 1 89 ? 4.229 21.048 18.060 1.00 28.56 89 THR A N 1
ATOM 712 C CA . THR A 1 89 ? 4.574 21.311 19.459 1.00 28.56 89 THR A CA 1
ATOM 713 C C . THR A 1 89 ? 4.745 19.972 20.170 1.00 28.56 89 THR A C 1
ATOM 715 O O . THR A 1 89 ? 3.792 19.311 20.574 1.00 28.56 89 THR A O 1
ATOM 718 N N . ASN A 1 90 ? 6.005 19.559 20.303 1.00 29.52 90 ASN A N 1
ATOM 719 C CA . ASN A 1 90 ? 6.422 18.471 21.178 1.00 29.52 90 ASN A CA 1
ATOM 720 C C . ASN A 1 90 ? 6.094 18.824 22.633 1.00 29.52 90 ASN A C 1
ATOM 722 O O . ASN A 1 90 ? 6.853 19.528 23.287 1.00 29.52 90 ASN A O 1
ATOM 726 N N . ASN A 1 91 ? 4.991 18.296 23.153 1.00 30.39 91 ASN A N 1
ATOM 727 C CA . ASN A 1 91 ? 4.726 18.222 24.585 1.00 30.39 91 ASN A CA 1
ATOM 728 C C . ASN A 1 91 ? 4.304 16.794 24.914 1.00 30.39 91 ASN A C 1
ATOM 730 O O . ASN A 1 91 ? 3.116 16.514 24.980 1.00 30.39 91 ASN A O 1
ATOM 734 N N . ASN A 1 92 ? 5.279 15.890 25.055 1.00 31.73 92 ASN A N 1
ATOM 735 C CA . ASN A 1 92 ? 5.146 14.654 25.839 1.00 31.73 92 ASN A CA 1
ATOM 736 C C . ASN A 1 92 ? 6.509 13.988 26.115 1.00 31.73 92 ASN A C 1
ATOM 738 O O . ASN A 1 92 ? 6.647 12.769 26.092 1.00 31.73 92 ASN A O 1
ATOM 742 N N . GLU A 1 93 ? 7.527 14.783 26.456 1.00 33.72 93 GLU A N 1
ATOM 743 C CA . GLU A 1 93 ? 8.673 14.277 27.215 1.00 33.72 93 GLU A CA 1
ATOM 744 C C . GLU A 1 93 ? 8.481 14.602 28.695 1.00 33.72 93 GLU A C 1
ATOM 746 O O . GLU A 1 93 ? 8.940 15.629 29.192 1.00 33.72 93 GLU A O 1
ATOM 751 N N . LYS A 1 94 ? 7.782 13.718 29.408 1.00 34.00 94 LYS A N 1
ATOM 752 C CA . LYS A 1 94 ? 8.058 13.378 30.811 1.00 34.00 94 LYS A CA 1
ATOM 753 C C . LYS A 1 94 ? 7.127 12.248 31.238 1.00 34.00 94 LYS A C 1
ATOM 755 O O . LYS A 1 94 ? 5.938 12.276 30.963 1.00 34.00 94 LYS A O 1
ATOM 760 N N . VAL A 1 95 ? 7.703 11.316 31.994 1.00 36.75 95 VAL A N 1
ATOM 761 C CA . VAL A 1 95 ? 7.080 10.138 32.622 1.00 36.75 95 VAL A CA 1
ATOM 762 C C . VAL A 1 95 ? 7.057 8.871 31.750 1.00 36.75 95 VAL A C 1
ATOM 764 O O . VAL A 1 95 ? 6.016 8.386 31.344 1.00 36.75 95 VAL A O 1
ATOM 767 N N . LEU A 1 96 ? 8.238 8.279 31.539 1.00 34.50 96 LEU A N 1
ATOM 768 C CA . LEU A 1 96 ? 8.549 6.929 32.040 1.00 34.50 96 LEU A CA 1
ATOM 769 C C . LEU A 1 96 ? 10.078 6.723 31.981 1.00 34.50 96 LEU A C 1
ATOM 771 O O . LEU A 1 96 ? 10.661 6.514 30.921 1.00 34.50 96 LEU A O 1
ATOM 775 N N . LYS A 1 97 ? 10.761 6.828 33.128 1.00 35.19 97 LYS A N 1
ATOM 776 C CA . LYS A 1 97 ? 12.174 6.435 33.275 1.00 35.19 97 LYS A CA 1
ATOM 777 C C . LYS A 1 97 ? 12.252 5.094 34.012 1.00 35.19 97 LYS A C 1
ATOM 779 O O . LYS A 1 97 ? 11.647 4.962 35.070 1.00 35.19 97 LYS A O 1
ATOM 784 N N . LYS A 1 98 ? 13.137 4.222 33.500 1.00 33.19 98 LYS A N 1
ATOM 785 C CA . LYS A 1 98 ? 13.599 2.896 33.987 1.00 33.19 98 LYS A CA 1
ATOM 786 C C . LYS A 1 98 ? 12.638 1.750 33.626 1.00 33.19 98 LYS A C 1
ATOM 788 O O . LYS A 1 98 ? 11.485 1.779 34.011 1.00 33.19 98 LYS A O 1
ATOM 793 N N . LYS A 1 99 ? 13.050 0.725 32.873 1.00 32.00 99 LYS A N 1
ATOM 794 C CA . LYS A 1 99 ? 14.274 -0.087 32.999 1.00 32.00 99 LYS A CA 1
ATOM 795 C C . LYS A 1 99 ? 14.770 -0.492 31.596 1.00 32.00 99 LYS A C 1
ATOM 797 O O . LYS A 1 99 ? 14.012 -1.043 30.810 1.00 32.00 99 LYS A O 1
ATOM 802 N N . LYS A 1 100 ? 16.027 -0.167 31.277 1.00 39.53 100 LYS A N 1
ATOM 803 C CA . LYS A 1 100 ? 16.705 -0.543 30.026 1.00 39.53 100 LYS A CA 1
ATOM 804 C C . LYS A 1 100 ? 17.151 -2.003 30.159 1.00 39.53 100 LYS A C 1
ATOM 806 O O . LYS A 1 100 ? 18.192 -2.264 30.751 1.00 39.53 100 LYS A O 1
ATOM 811 N N . GLU A 1 101 ? 16.360 -2.934 29.644 1.00 38.25 101 GLU A N 1
ATOM 812 C CA . GLU A 1 101 ? 16.887 -4.223 29.200 1.00 38.25 101 GLU A CA 1
ATOM 813 C C . GLU A 1 101 ? 17.258 -4.067 27.731 1.00 38.25 101 GLU A C 1
ATOM 815 O O . GLU A 1 101 ? 16.458 -3.641 26.899 1.00 38.25 101 GLU A O 1
ATOM 820 N N . LYS A 1 102 ? 18.536 -4.304 27.450 1.00 39.81 102 LYS A N 1
ATOM 821 C CA . LYS A 1 102 ? 19.141 -4.190 26.132 1.00 39.81 102 LYS A CA 1
ATOM 822 C C . LYS A 1 102 ? 18.702 -5.422 25.336 1.00 39.81 102 LYS A C 1
ATOM 824 O O . LYS A 1 102 ? 19.435 -6.399 25.255 1.00 39.81 102 LYS A O 1
ATOM 829 N N . LYS A 1 103 ? 17.474 -5.403 24.817 1.00 36.66 103 LYS A N 1
ATOM 830 C CA . LYS A 1 103 ? 17.122 -6.269 23.697 1.00 36.66 103 LYS A CA 1
ATOM 831 C C . LYS A 1 103 ? 17.816 -5.639 22.499 1.00 36.66 103 LYS A C 1
ATOM 833 O O . LYS A 1 103 ? 17.504 -4.508 22.137 1.00 36.66 103 LYS A O 1
ATOM 838 N N . GLU A 1 104 ? 18.837 -6.307 21.981 1.00 36.41 104 GLU A N 1
ATOM 839 C CA . GLU A 1 104 ? 19.304 -6.042 20.627 1.00 36.41 104 GLU A CA 1
ATOM 840 C C . GLU A 1 104 ? 18.093 -6.289 19.724 1.00 36.41 104 GLU A C 1
ATOM 842 O O . GLU A 1 104 ? 17.727 -7.425 19.437 1.00 36.41 104 GLU A O 1
ATOM 847 N N . GLU A 1 105 ? 17.368 -5.217 19.403 1.00 33.94 105 GLU A N 1
ATOM 848 C CA . GLU A 1 105 ? 16.463 -5.217 18.268 1.00 33.94 105 GLU A CA 1
ATOM 849 C C . GLU A 1 105 ? 17.366 -5.383 17.054 1.00 33.94 105 GLU A C 1
ATOM 851 O O . GLU A 1 105 ? 17.938 -4.417 16.545 1.00 33.94 105 GLU A O 1
ATOM 856 N N . GLU A 1 106 ? 17.556 -6.633 16.628 1.00 33.09 106 GLU A N 1
ATOM 857 C CA . GLU A 1 106 ? 17.962 -6.885 15.256 1.00 33.09 106 GLU A CA 1
ATOM 858 C C . GLU A 1 106 ? 17.039 -6.042 14.369 1.00 33.09 106 GLU A C 1
ATOM 860 O O . GLU A 1 106 ? 15.816 -6.092 14.562 1.00 33.09 106 GLU A O 1
ATOM 865 N N . PRO A 1 107 ? 17.577 -5.228 13.442 1.00 32.50 107 PRO A N 1
ATOM 866 C CA . PRO A 1 107 ? 16.736 -4.504 12.513 1.00 32.50 107 PRO A CA 1
ATOM 867 C C . PRO A 1 107 ? 15.954 -5.565 11.753 1.00 32.50 107 PRO A C 1
ATOM 869 O O . PRO A 1 107 ? 16.515 -6.293 10.934 1.00 32.50 107 PRO A O 1
ATOM 872 N N . MET A 1 108 ? 14.671 -5.698 12.090 1.00 33.88 108 MET A N 1
ATOM 873 C CA . MET A 1 108 ? 13.736 -6.559 11.390 1.00 33.88 108 MET A CA 1
ATOM 874 C C . MET A 1 108 ? 13.904 -6.203 9.920 1.00 33.88 108 MET A C 1
ATOM 876 O O . MET A 1 108 ? 13.589 -5.074 9.546 1.00 33.88 108 MET A O 1
ATOM 880 N N . LYS A 1 109 ? 14.514 -7.100 9.132 1.00 41.81 109 LYS A N 1
ATOM 881 C CA . LYS A 1 109 ? 14.789 -6.874 7.710 1.00 41.81 109 LYS A CA 1
ATOM 882 C C . LYS A 1 109 ? 13.445 -6.577 7.064 1.00 41.81 109 LYS A C 1
ATOM 884 O O . LYS A 1 109 ? 12.652 -7.489 6.840 1.00 41.81 109 LYS A O 1
ATOM 889 N N . GLU A 1 110 ? 13.139 -5.292 6.896 1.00 47.34 110 GLU A N 1
ATOM 890 C CA . GLU A 1 110 ? 11.827 -4.867 6.445 1.00 47.34 110 GLU A CA 1
ATOM 891 C C . GLU A 1 110 ? 11.641 -5.430 5.053 1.00 47.34 110 GLU A C 1
ATOM 893 O O . GLU A 1 110 ? 12.394 -5.120 4.132 1.00 47.34 110 GLU A O 1
ATOM 898 N N . PHE A 1 111 ? 10.654 -6.308 4.918 1.00 53.38 111 PHE A N 1
ATOM 899 C CA . PHE A 1 111 ? 10.279 -6.807 3.617 1.00 53.38 111 PHE A CA 1
ATOM 900 C C . PHE A 1 111 ? 9.832 -5.589 2.787 1.00 53.38 111 PHE A C 1
ATOM 902 O O . PHE A 1 111 ? 8.834 -4.950 3.140 1.00 53.38 111 PHE A O 1
ATOM 909 N N . PRO A 1 112 ? 10.550 -5.231 1.712 1.00 62.78 112 PRO A N 1
ATOM 910 C CA . PRO A 1 112 ? 10.482 -3.896 1.105 1.00 62.78 112 PRO A CA 1
ATOM 911 C C . PRO A 1 112 ? 9.148 -3.594 0.400 1.00 62.78 112 PRO A C 1
ATOM 913 O O . PRO A 1 112 ? 8.918 -2.476 -0.059 1.00 62.78 112 PRO A O 1
ATOM 916 N N . ILE A 1 113 ? 8.260 -4.589 0.315 1.00 72.44 113 ILE A N 1
ATOM 917 C CA . ILE A 1 113 ? 6.992 -4.552 -0.426 1.00 72.44 113 ILE A CA 1
ATOM 918 C C . ILE A 1 113 ? 5.769 -4.508 0.520 1.00 72.44 113 ILE A C 1
ATOM 920 O O . ILE A 1 113 ? 4.629 -4.444 0.066 1.00 72.44 113 ILE A O 1
ATOM 924 N N . ARG A 1 114 ? 5.970 -4.489 1.846 1.00 84.38 114 ARG A N 1
ATOM 925 C CA . ARG A 1 114 ? 4.869 -4.360 2.821 1.00 84.38 114 ARG A CA 1
ATOM 926 C C . ARG A 1 114 ? 4.373 -2.914 2.949 1.00 84.38 114 ARG A C 1
ATOM 928 O O . ARG A 1 114 ? 5.055 -1.961 2.569 1.00 84.38 114 ARG A O 1
ATOM 935 N N . GLY A 1 115 ? 3.177 -2.786 3.513 1.00 87.75 115 GLY A N 1
ATOM 936 C CA . GLY A 1 115 ? 2.537 -1.521 3.845 1.00 87.75 115 GLY A CA 1
ATOM 937 C C . GLY A 1 115 ? 1.783 -0.891 2.681 1.00 87.75 115 GLY A C 1
ATOM 938 O O . GLY A 1 115 ? 2.076 -1.125 1.504 1.00 87.75 115 GLY A O 1
ATOM 939 N N . LEU A 1 116 ? 0.794 -0.074 3.038 1.00 90.62 116 LEU A N 1
ATOM 940 C CA . LEU A 1 116 ? 0.049 0.744 2.099 1.00 90.62 116 LEU A CA 1
ATOM 941 C C . LEU A 1 116 ? 1.015 1.731 1.426 1.00 90.62 116 LEU A C 1
ATOM 943 O O . LEU A 1 116 ? 1.707 2.471 2.138 1.00 90.62 116 LEU A O 1
ATOM 947 N N . PRO A 1 117 ? 1.078 1.777 0.082 1.00 89.69 117 PRO A N 1
ATOM 948 C CA . PRO A 1 117 ? 1.878 2.787 -0.592 1.00 89.69 117 PRO A CA 1
ATOM 949 C C . PRO A 1 117 ? 1.372 4.176 -0.182 1.00 89.69 117 PRO A C 1
ATOM 951 O O . PRO A 1 117 ? 0.183 4.365 0.076 1.00 89.69 117 PRO A O 1
ATOM 954 N N . CYS A 1 118 ? 2.272 5.153 -0.097 1.00 84.12 118 CYS A N 1
ATOM 955 C CA . CYS A 1 118 ? 1.929 6.523 0.285 1.00 84.12 118 CYS A CA 1
ATOM 956 C C . CYS A 1 118 ? 2.505 7.516 -0.734 1.00 84.12 118 CYS A C 1
ATOM 958 O O . CYS A 1 118 ? 3.616 7.289 -1.223 1.00 84.12 118 CYS A O 1
ATOM 960 N N . PRO A 1 119 ? 1.803 8.627 -1.024 1.00 84.00 119 PRO A N 1
ATOM 961 C CA . PRO A 1 119 ? 2.351 9.695 -1.845 1.00 84.00 119 PRO A CA 1
ATOM 962 C C . PRO A 1 119 ? 3.648 10.294 -1.254 1.00 84.00 119 PRO A C 1
ATOM 964 O O . PRO A 1 119 ? 3.763 10.410 -0.029 1.00 84.00 119 PRO A O 1
ATOM 967 N N . PRO A 1 120 ? 4.606 10.727 -2.094 1.00 88.31 120 PRO A N 1
ATOM 968 C CA . PRO A 1 120 ? 4.591 10.567 -3.543 1.00 88.31 120 PRO A CA 1
ATOM 969 C C . PRO A 1 120 ? 4.948 9.130 -3.954 1.00 88.31 120 PRO A C 1
ATOM 971 O O . PRO A 1 120 ? 5.978 8.581 -3.548 1.00 88.31 120 PRO A O 1
ATOM 974 N N . TYR A 1 121 ? 4.092 8.510 -4.770 1.00 91.44 121 TYR A N 1
ATOM 975 C CA . TYR A 1 121 ? 4.148 7.066 -5.014 1.00 91.44 121 TYR A CA 1
ATOM 976 C C . TYR A 1 121 ? 5.363 6.627 -5.835 1.00 91.44 121 TYR A C 1
ATOM 978 O O . TYR A 1 121 ? 5.797 5.481 -5.697 1.00 91.44 121 TYR A O 1
ATOM 986 N N . TYR A 1 122 ? 5.975 7.526 -6.616 1.00 93.69 122 TYR A N 1
ATOM 987 C CA . TYR A 1 122 ? 7.228 7.233 -7.318 1.00 93.69 122 TYR A CA 1
ATOM 988 C C . TYR A 1 122 ? 8.347 6.776 -6.365 1.00 93.69 122 TYR A C 1
ATOM 990 O O . TYR A 1 122 ? 9.173 5.947 -6.748 1.00 93.69 122 TYR A O 1
ATOM 998 N N . LYS A 1 123 ? 8.368 7.264 -5.112 1.00 91.56 123 LYS A N 1
ATOM 999 C CA . LYS A 1 123 ? 9.364 6.835 -4.119 1.00 91.56 123 LYS A CA 1
ATOM 1000 C C . LYS A 1 123 ? 9.141 5.384 -3.730 1.00 91.56 123 LYS A C 1
ATOM 1002 O O . LYS A 1 123 ? 10.062 4.578 -3.794 1.00 91.56 123 LYS A O 1
ATOM 1007 N N . THR A 1 124 ? 7.907 5.028 -3.369 1.00 91.06 124 THR A N 1
ATOM 1008 C CA . THR A 1 124 ? 7.560 3.637 -3.053 1.00 91.06 124 THR A CA 1
ATOM 1009 C C . THR A 1 124 ? 7.844 2.718 -4.239 1.00 91.06 124 THR A C 1
ATOM 1011 O O . THR A 1 124 ? 8.408 1.644 -4.039 1.00 91.06 124 THR A O 1
ATOM 1014 N N . LEU A 1 125 ? 7.533 3.154 -5.464 1.00 92.88 125 LEU A N 1
ATOM 1015 C CA . LEU A 1 125 ? 7.844 2.406 -6.679 1.00 92.88 125 LEU A CA 1
ATOM 1016 C C . LEU A 1 125 ? 9.357 2.181 -6.835 1.00 92.88 125 LEU A C 1
ATOM 1018 O O . LEU A 1 125 ? 9.781 1.042 -7.003 1.00 92.88 125 LEU A O 1
ATOM 1022 N N . GLY A 1 126 ? 10.177 3.227 -6.697 1.00 92.38 126 GLY A N 1
ATOM 1023 C CA . GLY A 1 126 ? 11.639 3.125 -6.771 1.00 92.38 126 GLY A CA 1
ATOM 1024 C C . GLY A 1 126 ? 12.230 2.180 -5.722 1.00 92.38 126 GLY A C 1
ATOM 1025 O O . GLY A 1 126 ? 13.013 1.293 -6.058 1.00 92.38 126 GLY A O 1
ATOM 1026 N N . ARG A 1 127 ? 11.792 2.285 -4.461 1.00 89.88 127 ARG A N 1
ATOM 1027 C CA . ARG A 1 127 ? 12.223 1.373 -3.384 1.00 89.88 127 ARG A CA 1
ATOM 1028 C C . ARG A 1 127 ? 11.915 -0.083 -3.703 1.00 89.88 127 ARG A C 1
ATOM 1030 O O . ARG A 1 127 ? 12.747 -0.962 -3.484 1.00 89.88 127 ARG A O 1
ATOM 1037 N N . ARG A 1 128 ? 10.717 -0.341 -4.225 1.00 89.44 128 ARG A N 1
ATOM 1038 C CA . ARG A 1 128 ? 10.267 -1.698 -4.539 1.00 89.44 128 ARG A CA 1
ATOM 1039 C C . ARG A 1 128 ? 10.918 -2.250 -5.799 1.00 89.44 128 ARG A C 1
ATOM 1041 O O . ARG A 1 128 ? 11.208 -3.438 -5.824 1.00 89.44 128 ARG A O 1
ATOM 1048 N N . LEU A 1 129 ? 11.248 -1.411 -6.780 1.00 89.75 129 LEU A N 1
ATOM 1049 C CA . LEU A 1 129 ? 12.087 -1.803 -7.916 1.00 89.75 129 LEU A CA 1
ATOM 1050 C C . LEU A 1 129 ? 13.507 -2.168 -7.478 1.00 89.75 129 LEU A C 1
ATOM 1052 O O . LEU A 1 129 ? 14.011 -3.213 -7.875 1.00 89.75 129 LEU A O 1
ATOM 1056 N N . CYS A 1 130 ? 14.119 -1.370 -6.598 1.00 87.06 130 CYS A N 1
ATOM 1057 C CA . CYS A 1 130 ? 15.424 -1.685 -6.012 1.00 87.06 130 CYS A CA 1
ATOM 1058 C C . CYS A 1 130 ? 15.415 -3.053 -5.316 1.00 87.06 130 CYS A C 1
ATOM 1060 O O . CYS A 1 130 ? 16.359 -3.839 -5.432 1.00 87.06 130 CYS A O 1
ATOM 1062 N N . ALA A 1 131 ? 14.341 -3.342 -4.584 1.00 83.81 131 ALA A N 1
ATOM 1063 C CA . ALA A 1 131 ? 14.152 -4.621 -3.926 1.00 83.81 131 ALA A CA 1
ATOM 1064 C C . ALA A 1 131 ? 13.939 -5.774 -4.909 1.00 83.81 131 ALA A C 1
ATOM 1066 O O . ALA A 1 131 ? 14.603 -6.795 -4.778 1.00 83.81 131 ALA A O 1
ATOM 1067 N N . LEU A 1 132 ? 13.053 -5.599 -5.894 1.00 83.50 132 LEU A N 1
ATOM 1068 C CA . LEU A 1 132 ? 12.782 -6.585 -6.940 1.00 83.50 132 LEU A CA 1
ATOM 1069 C C . LEU A 1 132 ? 14.072 -6.964 -7.670 1.00 83.50 132 LEU A C 1
ATOM 1071 O O . LEU A 1 132 ? 14.399 -8.138 -7.786 1.00 83.50 132 LEU A O 1
ATOM 1075 N N . HIS A 1 133 ? 14.850 -5.958 -8.060 1.00 82.50 133 HIS A N 1
ATOM 1076 C CA . HIS A 1 133 ? 16.166 -6.134 -8.654 1.00 82.50 133 HIS A CA 1
ATOM 1077 C C . HIS A 1 133 ? 17.109 -6.911 -7.724 1.00 82.50 133 HIS A C 1
ATOM 1079 O O . HIS A 1 133 ? 17.751 -7.880 -8.118 1.00 82.50 133 HIS A O 1
ATOM 1085 N N . SER A 1 134 ? 17.160 -6.543 -6.443 1.00 79.00 134 SER A N 1
ATOM 1086 C CA . SER A 1 134 ? 17.994 -7.258 -5.472 1.00 79.00 134 SER A CA 1
ATOM 1087 C C . SER A 1 134 ? 17.592 -8.730 -5.321 1.00 79.00 134 SER A C 1
ATOM 1089 O O . SER A 1 134 ? 18.478 -9.551 -5.112 1.00 79.00 134 SER A O 1
ATOM 1091 N N . LEU A 1 135 ? 16.299 -9.058 -5.441 1.00 76.44 135 LEU A N 1
ATOM 1092 C CA . LEU A 1 135 ? 15.777 -10.430 -5.412 1.00 76.44 135 LEU A CA 1
ATOM 1093 C C . LEU A 1 135 ? 16.096 -11.213 -6.694 1.00 76.44 135 LEU A C 1
ATOM 1095 O O . LEU A 1 135 ? 16.363 -12.405 -6.610 1.00 76.44 135 LEU A O 1
ATOM 1099 N N . GLN A 1 136 ? 16.087 -10.561 -7.861 1.00 76.50 136 GLN A N 1
ATOM 1100 C CA . GLN A 1 136 ? 16.408 -11.199 -9.147 1.00 76.50 136 GLN A CA 1
ATOM 1101 C C . GLN A 1 136 ? 17.898 -11.541 -9.268 1.00 76.50 136 GLN A C 1
ATOM 1103 O O . GLN A 1 136 ? 18.250 -12.594 -9.789 1.00 76.50 136 GLN A O 1
ATOM 1108 N N . HIS A 1 137 ? 18.774 -10.659 -8.778 1.00 73.00 137 HIS A N 1
ATOM 1109 C CA . HIS A 1 137 ? 20.218 -10.765 -9.015 1.00 73.00 137 HIS A CA 1
ATOM 1110 C C . HIS A 1 137 ? 20.995 -11.403 -7.869 1.00 73.00 137 HIS A C 1
ATOM 1112 O O . HIS A 1 137 ? 21.983 -12.102 -8.095 1.00 73.00 137 HIS A O 1
ATOM 1118 N N . ASN A 1 138 ? 20.575 -11.176 -6.625 1.00 64.44 138 ASN A N 1
ATOM 1119 C CA . ASN A 1 138 ? 21.147 -11.910 -5.516 1.00 64.44 138 ASN A CA 1
ATOM 1120 C C . ASN A 1 138 ? 20.279 -13.150 -5.336 1.00 64.44 138 ASN A C 1
ATOM 1122 O O . ASN A 1 138 ? 19.141 -13.036 -4.890 1.00 64.44 138 ASN A O 1
ATOM 1126 N N . ASN A 1 139 ? 20.836 -14.335 -5.602 1.00 51.16 139 ASN A N 1
ATOM 1127 C CA . ASN A 1 139 ? 20.395 -15.585 -4.976 1.00 51.16 139 ASN A CA 1
ATOM 1128 C C . ASN A 1 139 ? 20.564 -15.434 -3.454 1.00 51.16 139 ASN A C 1
ATOM 1130 O O . ASN A 1 139 ? 21.454 -16.036 -2.848 1.00 51.16 139 ASN A O 1
ATOM 1134 N N . ILE A 1 140 ? 19.788 -14.547 -2.823 1.00 48.38 140 ILE A N 1
ATOM 1135 C CA . ILE A 1 140 ? 19.786 -14.385 -1.384 1.00 48.38 140 ILE A CA 1
ATOM 1136 C C . ILE A 1 140 ? 19.372 -15.762 -0.894 1.00 48.38 140 ILE A C 1
ATOM 1138 O O . ILE A 1 140 ? 18.242 -16.192 -1.117 1.00 48.38 140 ILE A O 1
ATOM 1142 N N . LYS A 1 141 ? 20.309 -16.460 -0.243 1.00 42.59 141 LYS A N 1
ATOM 1143 C CA . LYS A 1 141 ? 19.998 -17.529 0.699 1.00 42.59 141 LYS A CA 1
ATOM 1144 C C . LYS A 1 141 ? 19.147 -16.874 1.779 1.00 42.59 141 LYS A C 1
ATOM 1146 O O . LYS A 1 141 ? 19.665 -16.413 2.794 1.00 42.59 141 LYS A O 1
ATOM 1151 N N . GLN A 1 142 ? 17.871 -16.669 1.479 1.00 47.22 142 GLN A N 1
ATOM 1152 C CA . GLN A 1 142 ? 16.937 -16.132 2.435 1.00 47.22 142 GLN A CA 1
ATOM 1153 C C . GLN A 1 142 ? 16.831 -17.181 3.519 1.00 47.22 142 GLN A C 1
ATOM 1155 O O . GLN A 1 142 ? 16.729 -18.380 3.250 1.00 47.22 142 GLN A O 1
ATOM 1160 N N . ASP A 1 143 ? 16.928 -16.709 4.750 1.00 39.34 143 ASP A N 1
ATOM 1161 C CA . ASP A 1 143 ? 16.547 -17.503 5.891 1.00 39.34 143 ASP A CA 1
ATOM 1162 C C . ASP A 1 143 ? 15.091 -17.931 5.664 1.00 39.34 143 ASP A C 1
ATOM 1164 O O . ASP A 1 143 ? 14.179 -17.101 5.692 1.00 39.34 143 ASP A O 1
ATOM 1168 N N . GLN A 1 144 ? 14.887 -19.213 5.342 1.00 41.84 144 GLN A N 1
ATOM 1169 C CA . GLN A 1 144 ? 13.572 -19.784 5.040 1.00 41.84 144 GLN A CA 1
ATOM 1170 C C . GLN A 1 144 ? 12.589 -19.596 6.206 1.00 41.84 144 GLN A C 1
ATOM 1172 O O . GLN A 1 144 ? 11.386 -19.714 6.007 1.00 41.84 144 GLN A O 1
ATOM 1177 N N . SER A 1 145 ? 13.079 -19.251 7.403 1.00 37.66 145 SER A N 1
ATOM 1178 C CA . SER A 1 145 ? 12.253 -18.930 8.566 1.00 37.66 145 SER A CA 1
ATOM 1179 C C . SER A 1 145 ? 11.515 -17.582 8.481 1.00 37.66 145 SER A C 1
ATOM 1181 O O . SER A 1 145 ? 10.556 -17.379 9.223 1.00 37.66 145 SER A O 1
ATOM 1183 N N . LEU A 1 146 ? 11.915 -16.673 7.579 1.00 37.12 146 LEU A N 1
ATOM 1184 C CA . LEU A 1 146 ? 11.262 -15.368 7.358 1.00 37.12 146 LEU A CA 1
ATOM 1185 C C . LEU A 1 146 ? 10.374 -15.338 6.104 1.00 37.12 146 LEU A C 1
ATOM 1187 O O . LEU A 1 146 ? 9.726 -14.326 5.817 1.00 37.12 146 LEU A O 1
ATOM 1191 N N . LEU A 1 147 ? 10.353 -16.439 5.351 1.00 41.16 147 LEU A N 1
ATOM 1192 C CA . LEU A 1 147 ? 9.557 -16.598 4.146 1.00 41.16 147 LEU A CA 1
ATOM 1193 C C . LEU A 1 147 ? 8.173 -17.146 4.490 1.00 41.16 147 LEU A C 1
ATOM 1195 O O . LEU A 1 147 ? 8.024 -18.282 4.924 1.00 41.16 147 LEU A O 1
ATOM 1199 N N . ILE A 1 148 ? 7.145 -16.336 4.252 1.00 50.72 148 ILE A N 1
ATOM 1200 C CA . ILE A 1 148 ? 5.741 -16.794 4.257 1.00 50.72 148 ILE A CA 1
ATOM 1201 C C . ILE A 1 148 ? 5.289 -17.179 2.851 1.00 50.72 148 ILE A C 1
ATOM 1203 O O . ILE A 1 148 ? 4.298 -17.879 2.669 1.00 50.72 148 ILE A O 1
ATOM 1207 N N . SER A 1 149 ? 6.035 -16.726 1.849 1.00 59.38 149 SER A N 1
ATOM 1208 C CA . SER A 1 149 ? 5.850 -17.084 0.458 1.00 59.38 149 SER A CA 1
ATOM 1209 C C . SER A 1 149 ? 7.091 -17.813 -0.051 1.00 59.38 149 SER A C 1
ATOM 1211 O O . SER A 1 149 ? 8.200 -17.489 0.378 1.00 59.38 149 SER A O 1
ATOM 1213 N N . PRO A 1 150 ? 6.935 -18.777 -0.965 1.00 60.06 150 PRO A N 1
ATOM 1214 C CA . PRO A 1 150 ? 8.068 -19.376 -1.655 1.00 60.06 150 PRO A CA 1
ATOM 1215 C C . PRO A 1 150 ? 8.984 -18.317 -2.312 1.00 60.06 150 PRO A C 1
ATOM 1217 O O . PRO A 1 150 ? 8.522 -17.210 -2.615 1.00 60.06 150 PRO A O 1
ATOM 1220 N N . PRO A 1 151 ? 10.280 -18.619 -2.511 1.00 62.97 151 PRO A N 1
ATOM 1221 C CA . PRO A 1 151 ? 11.270 -17.663 -3.019 1.00 62.97 151 PRO A CA 1
ATOM 1222 C C . PRO A 1 151 ? 10.933 -17.090 -4.407 1.00 62.97 151 PRO A C 1
ATOM 1224 O O . PRO A 1 151 ? 11.425 -16.022 -4.759 1.00 62.97 151 PRO A O 1
ATOM 1227 N N . GLU A 1 152 ? 10.071 -17.752 -5.179 1.00 70.38 152 GLU A N 1
ATOM 1228 C CA . GLU A 1 152 ? 9.567 -17.281 -6.472 1.00 70.38 152 GLU A CA 1
ATOM 1229 C C . GLU A 1 152 ? 8.510 -16.160 -6.385 1.00 70.38 152 GLU A C 1
ATOM 1231 O O . GLU A 1 152 ? 8.119 -15.601 -7.415 1.00 70.38 152 GLU A O 1
ATOM 1236 N N . TYR A 1 153 ? 8.042 -15.799 -5.186 1.00 70.62 153 TYR A N 1
ATOM 1237 C CA . TYR A 1 153 ? 7.056 -14.735 -4.989 1.00 70.62 153 TYR A CA 1
ATOM 1238 C C . TYR A 1 153 ? 7.688 -13.458 -4.438 1.00 70.62 153 TYR A C 1
ATOM 1240 O O . TYR A 1 153 ? 8.384 -13.468 -3.423 1.00 70.62 153 TYR A O 1
ATOM 1248 N N . PHE A 1 154 ? 7.346 -12.314 -5.036 1.00 73.75 154 PHE A N 1
ATOM 1249 C CA . PHE A 1 154 ? 7.736 -11.007 -4.491 1.00 73.75 154 PHE A CA 1
ATOM 1250 C C . PHE A 1 154 ? 6.786 -10.502 -3.403 1.00 73.75 154 PHE A C 1
ATOM 1252 O O . PHE A 1 154 ? 7.046 -9.469 -2.785 1.00 73.75 154 PHE A O 1
ATOM 1259 N N . ALA A 1 155 ? 5.658 -11.175 -3.178 1.00 76.38 155 ALA A N 1
ATOM 1260 C CA . ALA A 1 155 ? 4.728 -10.836 -2.115 1.00 76.38 155 ALA A CA 1
ATOM 1261 C C . ALA A 1 155 ? 3.882 -12.042 -1.684 1.00 76.38 155 ALA A C 1
ATOM 1263 O O . ALA A 1 155 ? 3.846 -13.058 -2.367 1.00 76.38 155 ALA A O 1
ATOM 1264 N N . VAL A 1 156 ? 3.179 -11.916 -0.554 1.00 79.50 156 VAL A N 1
ATOM 1265 C CA . VAL A 1 156 ? 2.328 -12.989 -0.014 1.00 79.50 156 VAL A CA 1
ATOM 1266 C C . VAL A 1 156 ? 1.203 -13.338 -1.011 1.00 79.50 156 VAL A C 1
ATOM 1268 O O . VAL A 1 156 ? 0.445 -12.426 -1.364 1.00 79.50 156 VAL A O 1
ATOM 1271 N N . PRO A 1 157 ? 1.067 -14.614 -1.435 1.00 79.94 157 PRO A N 1
ATOM 1272 C CA . PRO A 1 157 ? -0.058 -15.097 -2.242 1.00 79.94 157 PRO A CA 1
ATOM 1273 C C . PRO A 1 157 ? -1.393 -14.881 -1.531 1.00 79.94 157 PRO A C 1
ATOM 1275 O O . PRO A 1 157 ? -1.509 -15.179 -0.339 1.00 79.94 157 PRO A O 1
ATOM 1278 N N . ALA A 1 158 ? -2.418 -14.378 -2.224 1.00 79.50 158 ALA A N 1
ATOM 1279 C CA . ALA A 1 158 ? -3.702 -14.134 -1.566 1.00 79.50 158 ALA A CA 1
ATOM 1280 C C . ALA A 1 158 ? -4.444 -15.416 -1.177 1.00 79.50 158 ALA A C 1
ATOM 1282 O O . ALA A 1 158 ? -5.302 -15.373 -0.295 1.00 79.50 158 ALA A O 1
ATOM 1283 N N . GLU A 1 159 ? -4.081 -16.554 -1.762 1.00 82.38 159 GLU A N 1
ATOM 1284 C CA . GLU A 1 159 ? -4.588 -17.877 -1.405 1.00 82.38 159 GLU A CA 1
ATOM 1285 C C . GLU A 1 159 ? -4.273 -18.203 0.059 1.00 82.38 159 GLU A C 1
ATOM 1287 O O . GLU A 1 159 ? -5.117 -18.761 0.760 1.00 82.38 159 GLU A O 1
ATOM 1292 N N . ALA A 1 160 ? -3.119 -17.751 0.571 1.00 79.12 160 ALA A N 1
ATOM 1293 C CA . ALA A 1 160 ? -2.762 -17.870 1.987 1.00 79.12 160 ALA A CA 1
ATOM 1294 C C . ALA A 1 160 ? -3.711 -17.081 2.913 1.00 79.12 160 ALA A C 1
ATOM 1296 O O . ALA A 1 160 ? -3.786 -17.346 4.111 1.00 79.12 160 ALA A O 1
ATOM 1297 N N . LEU A 1 161 ? -4.454 -16.120 2.358 1.00 78.81 161 LEU A N 1
ATOM 1298 C CA . LEU A 1 161 ? -5.451 -15.302 3.047 1.00 78.81 161 LEU A CA 1
ATOM 1299 C C . LEU A 1 161 ? -6.894 -15.695 2.679 1.00 78.81 161 LEU A C 1
ATOM 1301 O O . LEU A 1 161 ? -7.835 -15.022 3.104 1.00 78.81 161 LEU A O 1
ATOM 1305 N N . GLY A 1 162 ? -7.075 -16.774 1.910 1.00 79.81 162 GLY A N 1
ATOM 1306 C CA . GLY A 1 162 ? -8.382 -17.278 1.491 1.00 79.81 162 GLY A CA 1
ATOM 1307 C C . GLY A 1 162 ? -9.014 -16.522 0.320 1.00 79.81 162 GLY A C 1
ATOM 1308 O O . GLY A 1 162 ? -10.237 -16.522 0.195 1.00 79.81 162 GLY A O 1
ATOM 1309 N N . PHE A 1 163 ? -8.217 -15.863 -0.525 1.00 82.62 163 PHE A N 1
ATOM 1310 C CA . PHE A 1 163 ? -8.691 -15.227 -1.758 1.00 82.62 163 PHE A CA 1
ATOM 1311 C C . PHE A 1 163 ? -8.139 -15.930 -2.999 1.00 82.62 163 PHE A C 1
ATOM 1313 O O . PHE A 1 163 ? -7.092 -16.562 -2.947 1.00 82.62 163 PHE A O 1
ATOM 1320 N N . THR A 1 164 ? -8.824 -15.762 -4.128 1.00 85.00 164 THR A N 1
ATOM 1321 C CA . THR A 1 164 ? -8.350 -16.208 -5.445 1.00 85.00 164 THR A CA 1
ATOM 1322 C C . THR A 1 164 ? -7.839 -15.002 -6.227 1.00 85.00 164 THR A C 1
ATOM 1324 O O . THR A 1 164 ? -8.628 -14.101 -6.548 1.00 85.00 164 THR A O 1
ATOM 1327 N N . GLU A 1 165 ? -6.535 -14.951 -6.510 1.00 83.44 165 GLU A N 1
ATOM 1328 C CA . GLU A 1 165 ? -5.971 -13.902 -7.368 1.00 83.44 165 GLU A CA 1
ATOM 1329 C C . GLU A 1 165 ? -6.282 -14.160 -8.848 1.00 83.44 165 GLU A C 1
ATOM 1331 O O . GLU A 1 165 ? -6.386 -15.300 -9.297 1.00 83.44 165 GLU A O 1
ATOM 1336 N N . LEU A 1 166 ? -6.421 -13.084 -9.628 1.00 83.94 166 LEU A N 1
ATOM 1337 C CA . LEU A 1 166 ? -6.495 -13.184 -11.093 1.00 83.94 166 LEU A CA 1
ATOM 1338 C C . LEU A 1 166 ? -5.123 -13.481 -11.711 1.00 83.94 166 LEU A C 1
ATOM 1340 O O . LEU A 1 166 ? -5.040 -14.020 -12.811 1.00 83.94 166 LEU A O 1
ATOM 1344 N N . MET A 1 167 ? -4.051 -13.105 -11.014 1.00 79.38 167 MET A N 1
ATOM 1345 C CA . MET A 1 167 ? -2.667 -13.331 -11.413 1.00 79.38 167 MET A CA 1
ATOM 1346 C C . MET A 1 167 ? -1.827 -13.545 -10.160 1.00 79.38 167 MET A C 1
ATOM 1348 O O . MET A 1 167 ? -1.844 -12.686 -9.286 1.00 79.38 167 MET A O 1
ATOM 1352 N N . ALA A 1 168 ? -1.067 -14.638 -10.105 1.00 75.19 168 ALA A N 1
ATOM 1353 C CA . ALA A 1 168 ? -0.221 -14.953 -8.958 1.00 75.19 168 ALA A CA 1
ATOM 1354 C C . ALA A 1 168 ? 0.876 -13.885 -8.732 1.00 75.19 168 ALA A C 1
ATOM 1356 O O . ALA A 1 168 ? 1.393 -13.336 -9.715 1.00 75.19 168 ALA A O 1
ATOM 1357 N N . PRO A 1 169 ? 1.324 -13.629 -7.481 1.00 76.31 169 PRO A N 1
ATOM 1358 C CA . PRO A 1 169 ? 2.336 -12.625 -7.158 1.00 76.31 169 PRO A CA 1
ATOM 1359 C C . PRO A 1 169 ? 3.774 -13.107 -7.435 1.00 76.31 169 PRO A C 1
ATOM 1361 O O . PRO A 1 169 ? 4.688 -12.869 -6.645 1.00 76.31 169 PRO A O 1
ATOM 1364 N N . THR A 1 170 ? 3.975 -13.827 -8.540 1.00 77.31 170 THR A N 1
ATOM 1365 C CA . THR A 1 170 ? 5.256 -14.438 -8.915 1.00 77.31 170 THR A CA 1
ATOM 1366 C C . THR A 1 170 ? 6.175 -13.442 -9.608 1.00 77.31 170 THR A C 1
ATOM 1368 O O . THR A 1 170 ? 5.711 -12.539 -10.310 1.00 77.31 170 THR A O 1
ATOM 1371 N N . MET A 1 171 ? 7.484 -13.632 -9.451 1.00 73.44 171 MET A N 1
ATOM 1372 C CA . MET A 1 171 ? 8.510 -12.829 -10.125 1.00 73.44 171 MET A CA 1
ATOM 1373 C C . MET A 1 171 ? 8.331 -12.807 -11.649 1.00 73.44 171 MET A C 1
ATOM 1375 O O . MET A 1 171 ? 8.411 -11.736 -12.242 1.00 73.44 171 MET A O 1
ATOM 1379 N N . ASP A 1 172 ? 7.990 -13.948 -12.256 1.00 74.81 172 ASP A N 1
ATOM 1380 C CA . ASP A 1 172 ? 7.850 -14.121 -13.716 1.00 74.81 172 ASP A CA 1
ATOM 1381 C C . ASP A 1 172 ? 6.732 -13.282 -14.345 1.00 74.81 172 ASP A C 1
ATOM 1383 O O . ASP A 1 172 ? 6.687 -13.080 -15.556 1.00 74.81 172 ASP A O 1
ATOM 1387 N N . SER A 1 173 ? 5.798 -12.806 -13.525 1.00 76.62 173 SER A N 1
ATOM 1388 C CA . SER A 1 173 ? 4.686 -11.978 -13.989 1.00 76.62 173 SER A CA 1
ATOM 1389 C C . SER A 1 173 ? 4.980 -10.475 -13.951 1.00 76.62 173 SER A C 1
ATOM 1391 O O . SER A 1 173 ? 4.130 -9.681 -14.354 1.00 76.62 173 SER A O 1
ATOM 1393 N N . LEU A 1 174 ? 6.165 -10.075 -13.476 1.00 81.81 174 LEU A N 1
ATOM 1394 C CA . LEU A 1 174 ? 6.691 -8.718 -13.608 1.00 81.81 174 LEU A CA 1
ATOM 1395 C C . LEU A 1 174 ? 7.815 -8.695 -14.651 1.00 81.81 174 LEU A C 1
ATOM 1397 O O . LEU A 1 174 ? 8.521 -9.689 -14.810 1.00 81.81 174 LEU A O 1
ATOM 1401 N N . PRO A 1 175 ? 8.044 -7.561 -15.338 1.00 84.62 175 PRO A N 1
ATOM 1402 C CA . PRO A 1 175 ? 9.178 -7.458 -16.243 1.00 84.62 175 PRO A CA 1
ATOM 1403 C C . PRO A 1 175 ? 10.499 -7.645 -15.490 1.00 84.62 175 PRO A C 1
ATOM 1405 O O . PRO A 1 175 ? 10.710 -7.064 -14.419 1.00 84.62 175 PRO A O 1
ATOM 1408 N N . THR A 1 176 ? 11.408 -8.418 -16.074 1.00 79.19 176 THR A N 1
ATOM 1409 C CA . THR A 1 176 ? 12.781 -8.557 -15.581 1.00 79.19 176 THR A CA 1
ATOM 1410 C C . THR A 1 176 ? 13.600 -7.339 -15.998 1.00 79.19 176 THR A C 1
ATOM 1412 O O . THR A 1 176 ? 13.444 -6.813 -17.104 1.00 79.19 176 THR A O 1
ATOM 1415 N N . MET A 1 177 ? 14.467 -6.866 -15.107 1.00 75.31 177 MET A N 1
ATOM 1416 C CA . MET A 1 177 ? 15.496 -5.894 -15.477 1.00 75.31 177 MET A CA 1
ATOM 1417 C C . MET A 1 177 ? 16.625 -6.605 -16.226 1.00 75.31 177 MET A C 1
ATOM 1419 O O . MET A 1 177 ? 16.867 -7.783 -16.003 1.00 75.31 177 MET A O 1
ATOM 1423 N N . ALA A 1 178 ? 17.316 -5.921 -17.138 1.00 72.44 178 ALA A N 1
ATOM 1424 C CA . ALA A 1 178 ? 18.426 -6.553 -17.850 1.00 72.44 178 ALA A CA 1
ATOM 1425 C C . ALA A 1 178 ? 19.541 -6.972 -16.871 1.00 72.44 178 ALA A C 1
ATOM 1427 O O . ALA A 1 178 ? 19.958 -6.165 -16.039 1.00 72.44 178 ALA A O 1
ATOM 1428 N N . ASP A 1 179 ? 20.066 -8.193 -17.036 1.00 62.97 179 ASP A N 1
ATOM 1429 C CA . ASP A 1 179 ? 21.016 -8.842 -16.111 1.00 62.97 179 ASP A CA 1
ATOM 1430 C C . ASP A 1 179 ? 22.306 -8.037 -15.837 1.00 62.97 179 ASP A C 1
ATOM 1432 O O . ASP A 1 179 ? 23.020 -8.275 -14.864 1.00 62.97 179 ASP A O 1
A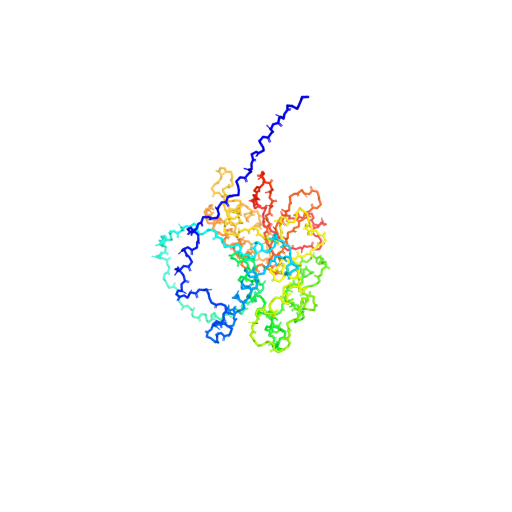TOM 1436 N N . THR A 1 180 ? 22.616 -7.067 -16.697 1.00 63.97 180 THR A N 1
ATOM 1437 C CA . THR A 1 180 ? 23.824 -6.234 -16.649 1.00 63.97 180 THR A CA 1
ATOM 1438 C C . THR A 1 180 ? 23.665 -4.942 -15.846 1.00 63.97 180 THR A C 1
ATOM 1440 O O . THR A 1 180 ? 24.640 -4.210 -15.654 1.00 63.97 180 THR A O 1
ATOM 1443 N N . VAL A 1 181 ? 22.455 -4.619 -15.387 1.00 67.19 181 VAL A N 1
ATOM 1444 C CA . VAL A 1 181 ? 22.173 -3.361 -14.692 1.00 67.19 181 VAL A CA 1
ATOM 1445 C C . VAL A 1 181 ? 22.599 -3.491 -13.232 1.00 67.19 181 VAL A C 1
ATOM 1447 O O . VAL A 1 181 ? 21.946 -4.147 -12.448 1.00 67.19 181 VAL A O 1
ATOM 1450 N N . VAL A 1 182 ? 23.700 -2.859 -12.825 1.00 71.00 182 VAL A N 1
ATOM 1451 C CA . VAL A 1 182 ? 24.060 -2.771 -11.389 1.00 71.00 182 VAL A CA 1
ATOM 1452 C C . VAL A 1 182 ? 23.384 -1.563 -10.724 1.00 71.00 182 VAL A C 1
ATOM 1454 O O . VAL A 1 182 ? 23.030 -1.603 -9.547 1.00 71.00 182 VAL A O 1
ATOM 1457 N N . TYR A 1 183 ? 23.167 -0.497 -11.500 1.00 82.56 183 TYR A N 1
ATOM 1458 C CA . TYR A 1 183 ? 22.562 0.764 -11.073 1.00 82.56 183 TYR A CA 1
ATOM 1459 C C . TYR A 1 183 ? 21.448 1.170 -12.041 1.00 82.56 183 TYR A C 1
ATOM 1461 O O . TYR A 1 183 ? 21.619 1.003 -13.252 1.00 82.56 183 TYR A O 1
ATOM 1469 N N . PRO A 1 184 ? 20.333 1.742 -11.555 1.00 87.75 184 PRO A N 1
ATOM 1470 C CA . PRO A 1 184 ? 19.211 2.088 -12.413 1.00 87.75 184 PRO A CA 1
ATOM 1471 C C . PRO A 1 184 ? 19.598 3.197 -13.394 1.00 87.75 184 PRO A C 1
ATOM 1473 O O . PRO A 1 184 ? 20.021 4.284 -13.003 1.00 87.75 184 PRO A O 1
ATOM 1476 N N . THR A 1 185 ? 19.395 2.949 -14.685 1.00 89.88 185 THR A N 1
ATOM 1477 C CA . THR A 1 185 ? 19.471 3.990 -15.719 1.00 89.88 185 THR A CA 1
ATOM 1478 C C . THR A 1 185 ? 18.068 4.459 -16.090 1.00 89.88 185 THR A C 1
ATOM 1480 O O . THR A 1 185 ? 17.115 3.676 -16.048 1.00 89.88 185 THR A O 1
ATOM 1483 N N . VAL A 1 186 ? 17.938 5.714 -16.535 1.00 90.44 186 VAL A N 1
ATOM 1484 C CA . VAL A 1 186 ? 16.663 6.262 -17.040 1.00 90.44 186 VAL A CA 1
ATOM 1485 C C . VAL A 1 186 ? 16.086 5.372 -18.145 1.00 90.44 186 VAL A C 1
ATOM 1487 O O . VAL A 1 186 ? 14.891 5.096 -18.145 1.00 90.44 186 VAL A O 1
ATOM 1490 N N . SER A 1 187 ? 16.934 4.855 -19.042 1.00 91.50 187 SER A N 1
ATOM 1491 C CA . SER A 1 187 ? 16.495 3.943 -20.103 1.00 91.50 187 SER A CA 1
ATOM 1492 C C . SER A 1 187 ? 15.965 2.623 -19.544 1.00 91.50 187 SER A C 1
ATOM 1494 O O . SER A 1 187 ? 14.885 2.202 -19.939 1.00 91.50 187 SER A O 1
ATOM 1496 N N . SER A 1 188 ? 16.682 1.985 -18.610 1.00 91.06 188 SER A N 1
ATOM 1497 C CA . SER A 1 188 ? 16.243 0.709 -18.020 1.00 91.06 188 SER A CA 1
ATOM 1498 C C . SER A 1 188 ? 14.921 0.841 -17.261 1.00 91.06 188 SER A C 1
ATOM 1500 O O . SER A 1 188 ? 14.026 0.018 -17.433 1.00 91.06 188 SER A O 1
ATOM 1502 N N . VAL A 1 189 ? 14.754 1.919 -16.487 1.00 94.12 189 VAL A N 1
ATOM 1503 C CA . VAL A 1 189 ? 13.524 2.171 -15.726 1.00 94.12 189 VAL A CA 1
ATOM 1504 C C . VAL A 1 189 ? 12.363 2.498 -16.662 1.00 94.12 189 VAL A C 1
ATOM 1506 O O . VAL A 1 189 ? 11.254 2.018 -16.441 1.00 94.12 189 VAL A O 1
ATOM 1509 N N . LYS A 1 190 ? 12.609 3.253 -17.741 1.00 95.38 190 LYS A N 1
ATOM 1510 C CA . LYS A 1 190 ? 11.603 3.519 -18.776 1.00 95.38 190 LYS A CA 1
ATOM 1511 C C . LYS A 1 190 ? 11.125 2.235 -19.442 1.00 95.38 190 LYS A C 1
ATOM 1513 O O . LYS A 1 190 ? 9.919 2.016 -19.491 1.00 95.38 190 LYS A O 1
ATOM 1518 N N . THR A 1 191 ? 12.043 1.384 -19.897 1.00 94.31 191 THR A N 1
ATOM 1519 C CA . THR A 1 191 ? 11.698 0.090 -20.501 1.00 94.31 191 THR A CA 1
ATOM 1520 C C . THR A 1 191 ? 10.897 -0.775 -19.531 1.00 94.31 191 THR A C 1
ATOM 1522 O O . THR A 1 191 ? 9.903 -1.377 -19.923 1.00 94.31 191 THR A O 1
ATOM 1525 N N . TRP A 1 192 ? 11.281 -0.804 -18.251 1.00 94.56 192 TRP A N 1
ATOM 1526 C CA . TRP A 1 192 ? 10.528 -1.551 -17.247 1.00 94.56 192 TRP A CA 1
ATOM 1527 C C . TRP A 1 192 ? 9.105 -1.018 -17.073 1.00 94.56 192 TRP A C 1
ATOM 1529 O O . TRP A 1 192 ? 8.167 -1.805 -17.108 1.00 94.56 192 TRP A O 1
ATOM 1539 N N . ILE A 1 193 ? 8.929 0.303 -16.941 1.00 95.94 193 ILE A N 1
ATOM 1540 C CA . ILE A 1 193 ? 7.606 0.941 -16.820 1.00 95.94 193 ILE A CA 1
ATOM 1541 C C . ILE A 1 193 ? 6.735 0.622 -18.043 1.00 95.94 193 ILE A C 1
ATOM 1543 O O . ILE A 1 193 ? 5.584 0.227 -17.874 1.00 95.94 193 ILE A O 1
ATOM 1547 N N . GLN A 1 194 ? 7.300 0.713 -19.251 1.00 95.19 194 GLN A N 1
ATOM 1548 C CA . GLN A 1 194 ? 6.611 0.382 -20.503 1.00 95.19 194 GLN A CA 1
ATOM 1549 C C . GLN A 1 194 ? 6.161 -1.080 -20.558 1.00 95.19 194 GLN A C 1
ATOM 1551 O O . GLN A 1 194 ? 5.038 -1.364 -20.964 1.00 95.19 194 GLN A O 1
ATOM 1556 N N . ASN A 1 195 ? 7.019 -2.004 -20.124 1.00 93.94 195 ASN A N 1
ATOM 1557 C CA . ASN A 1 195 ? 6.698 -3.429 -20.107 1.00 93.94 195 ASN A CA 1
ATOM 1558 C C . ASN A 1 195 ? 5.718 -3.795 -18.982 1.00 93.94 195 ASN A C 1
ATOM 1560 O O . ASN A 1 195 ? 4.944 -4.737 -19.127 1.00 93.94 195 ASN A O 1
ATOM 1564 N N . ALA A 1 196 ? 5.765 -3.085 -17.852 1.00 92.25 196 ALA A N 1
ATOM 1565 C CA . ALA A 1 196 ? 4.907 -3.340 -16.700 1.00 92.25 196 ALA A CA 1
ATOM 1566 C C . ALA A 1 196 ? 3.466 -2.874 -16.947 1.00 92.25 196 ALA A C 1
ATOM 1568 O O . ALA A 1 196 ? 2.521 -3.534 -16.502 1.00 92.25 196 ALA A O 1
ATOM 1569 N N . GLY A 1 197 ? 3.305 -1.728 -17.618 1.00 92.12 197 GLY A N 1
ATOM 1570 C CA . GLY A 1 197 ? 2.023 -1.044 -17.755 1.00 92.12 197 GLY A CA 1
ATOM 1571 C C . GLY A 1 197 ? 1.377 -0.729 -16.398 1.00 92.12 197 GLY A C 1
ATOM 1572 O O . GLY A 1 197 ? 1.991 -0.857 -15.333 1.00 92.12 197 GLY A O 1
ATOM 1573 N N . ASP A 1 198 ? 0.098 -0.355 -16.421 1.00 89.81 198 ASP A N 1
ATOM 1574 C CA . ASP A 1 198 ? -0.642 -0.016 -15.199 1.00 89.81 198 ASP A CA 1
ATOM 1575 C C . ASP A 1 198 ? -0.673 -1.176 -14.195 1.00 89.81 198 ASP A C 1
ATOM 1577 O O . ASP A 1 198 ? -0.448 -0.990 -12.998 1.00 89.81 198 ASP A O 1
ATOM 1581 N N . VAL A 1 199 ? -0.910 -2.394 -14.691 1.00 86.69 199 VAL A N 1
ATOM 1582 C CA . VAL A 1 199 ? -1.080 -3.594 -13.861 1.00 86.69 199 VAL A CA 1
ATOM 1583 C C . VAL A 1 199 ? 0.204 -3.938 -13.110 1.00 86.69 199 VAL A C 1
ATOM 1585 O O . VAL A 1 199 ? 0.160 -4.155 -11.897 1.00 86.69 199 VAL A O 1
ATOM 1588 N N . GLY A 1 200 ? 1.351 -3.964 -13.796 1.00 88.62 200 GLY A N 1
ATOM 1589 C CA . GLY A 1 200 ? 2.632 -4.299 -13.177 1.00 88.62 200 GLY A CA 1
ATOM 1590 C C . GLY A 1 200 ? 3.069 -3.260 -12.144 1.00 88.62 200 GLY A C 1
ATOM 1591 O O . GLY A 1 200 ? 3.536 -3.622 -11.062 1.00 88.62 200 GLY A O 1
ATOM 1592 N N . ILE A 1 201 ? 2.842 -1.972 -12.423 1.00 91.69 201 ILE A N 1
ATOM 1593 C CA . ILE A 1 201 ? 3.152 -0.878 -11.491 1.00 91.69 201 ILE A CA 1
ATOM 1594 C C . ILE A 1 201 ? 2.297 -0.979 -10.228 1.00 91.69 201 ILE A C 1
ATOM 1596 O O . ILE A 1 201 ? 2.827 -0.978 -9.116 1.00 91.69 201 ILE A O 1
ATOM 1600 N N . VAL A 1 202 ? 0.978 -1.098 -10.384 1.00 89.81 202 VAL A N 1
ATOM 1601 C CA . VAL A 1 202 ? 0.023 -1.165 -9.270 1.00 89.81 202 VAL A CA 1
ATOM 1602 C C . VAL A 1 202 ? 0.265 -2.423 -8.418 1.00 89.81 202 VAL A C 1
ATOM 1604 O O . VAL A 1 202 ? 0.257 -2.344 -7.184 1.00 89.81 202 VAL A O 1
ATOM 1607 N N . ARG A 1 203 ? 0.618 -3.560 -9.040 1.00 87.25 203 ARG A N 1
ATOM 1608 C CA . ARG A 1 203 ? 1.046 -4.777 -8.323 1.00 87.25 203 ARG A CA 1
ATOM 1609 C C . ARG A 1 203 ? 2.329 -4.592 -7.536 1.00 87.25 203 ARG A C 1
ATOM 1611 O O . ARG A 1 203 ? 2.392 -5.025 -6.383 1.00 87.25 203 ARG A O 1
ATOM 1618 N N . LEU A 1 204 ? 3.340 -3.952 -8.121 1.00 88.75 204 LEU A N 1
ATOM 1619 C CA . LEU A 1 204 ? 4.582 -3.672 -7.406 1.00 88.75 204 LEU A CA 1
ATOM 1620 C C . LEU A 1 204 ? 4.328 -2.704 -6.241 1.00 88.75 204 LEU A C 1
ATOM 1622 O O . LEU A 1 204 ? 4.891 -2.872 -5.162 1.00 88.75 204 LEU A O 1
ATOM 1626 N N . LEU A 1 205 ? 3.382 -1.772 -6.386 1.00 89.94 205 LEU A N 1
ATOM 1627 C CA . LEU A 1 205 ? 2.860 -0.927 -5.303 1.00 89.94 205 LEU A CA 1
ATOM 1628 C C . LEU A 1 205 ? 1.980 -1.679 -4.287 1.00 89.94 205 LEU A C 1
ATOM 1630 O O . LEU A 1 205 ? 1.605 -1.115 -3.260 1.00 89.94 205 LEU A O 1
ATOM 1634 N N . GLY A 1 206 ? 1.823 -2.996 -4.434 1.00 88.00 206 GLY A N 1
ATOM 1635 C CA . GLY A 1 206 ? 1.276 -3.897 -3.415 1.00 88.00 206 GLY A CA 1
ATOM 1636 C C . GLY A 1 206 ? -0.230 -4.094 -3.515 1.00 88.00 206 GLY A C 1
ATOM 1637 O O . GLY A 1 206 ? -0.797 -4.837 -2.715 1.00 88.00 206 GLY A O 1
ATOM 1638 N N . MET A 1 207 ? -0.862 -3.460 -4.500 1.00 89.06 207 MET A N 1
ATOM 1639 C CA . MET A 1 207 ? -2.274 -3.637 -4.792 1.00 89.06 207 MET A CA 1
ATOM 1640 C C . MET A 1 207 ? -2.489 -4.994 -5.470 1.00 89.06 207 MET A C 1
ATOM 1642 O O . MET A 1 207 ? -1.666 -5.461 -6.261 1.00 89.06 207 MET A O 1
ATOM 1646 N N . ARG A 1 208 ? -3.595 -5.648 -5.138 1.00 87.25 208 ARG A N 1
ATOM 1647 C CA . ARG A 1 208 ? -3.954 -6.985 -5.609 1.00 87.25 208 ARG A CA 1
ATOM 1648 C C . ARG A 1 208 ? -5.147 -6.934 -6.534 1.00 87.25 208 ARG A C 1
ATOM 1650 O O . ARG A 1 208 ? -5.963 -6.020 -6.464 1.00 87.25 208 ARG A O 1
ATOM 1657 N N . GLN A 1 209 ? -5.234 -7.948 -7.384 1.00 85.94 209 GLN A N 1
ATOM 1658 C CA . GLN A 1 209 ? -6.341 -8.140 -8.304 1.00 85.94 209 GLN A CA 1
ATOM 1659 C C . GLN A 1 209 ? -6.960 -9.510 -8.053 1.00 85.94 209 GLN A C 1
ATOM 1661 O O . GLN A 1 209 ? -6.308 -10.543 -8.187 1.00 85.94 209 GLN A O 1
ATOM 1666 N N . THR A 1 210 ? -8.228 -9.507 -7.674 1.00 84.94 210 THR A N 1
ATOM 1667 C CA . THR A 1 210 ? -9.060 -10.696 -7.496 1.00 84.94 210 THR A CA 1
ATOM 1668 C C . THR A 1 210 ? -10.289 -10.573 -8.387 1.00 84.94 210 THR A C 1
ATOM 1670 O O . THR A 1 210 ? -10.559 -9.512 -8.949 1.00 84.94 210 THR A O 1
ATOM 1673 N N . VAL A 1 211 ? -11.083 -11.639 -8.485 1.00 80.44 211 VAL A N 1
ATOM 1674 C CA . VAL A 1 211 ? -12.370 -11.625 -9.210 1.00 80.44 211 VAL A CA 1
ATOM 1675 C C . VAL A 1 211 ? -13.331 -10.511 -8.763 1.00 80.44 211 VAL A C 1
ATOM 1677 O O . VAL A 1 211 ? -14.199 -10.118 -9.534 1.00 80.44 211 VAL A O 1
ATOM 1680 N N . GLY A 1 212 ? -13.185 -9.996 -7.537 1.00 78.62 212 GLY A N 1
ATOM 1681 C CA . GLY A 1 212 ? -13.997 -8.894 -7.008 1.00 78.62 212 GLY A CA 1
ATOM 1682 C C . GLY A 1 212 ? -13.376 -7.503 -7.170 1.00 78.62 212 GLY A C 1
ATOM 1683 O O . GLY A 1 212 ? -14.021 -6.515 -6.823 1.00 78.62 212 GLY A O 1
ATOM 1684 N N . THR A 1 213 ? -12.130 -7.396 -7.643 1.00 84.44 213 THR A N 1
ATOM 1685 C CA . THR A 1 213 ? -11.453 -6.103 -7.820 1.00 84.44 2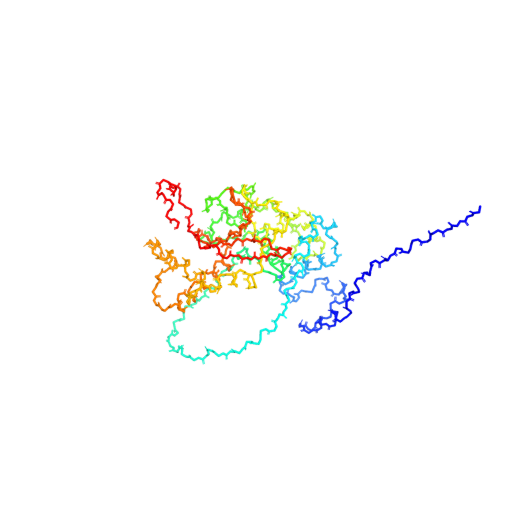13 THR A CA 1
ATOM 1686 C C . THR A 1 213 ? -12.239 -5.229 -8.787 1.00 84.44 213 THR A C 1
ATOM 1688 O O . THR A 1 213 ? -12.622 -5.673 -9.870 1.00 84.44 213 THR A O 1
ATOM 1691 N N . THR A 1 214 ? -12.496 -3.979 -8.397 1.00 74.81 214 THR A N 1
ATOM 1692 C CA . THR A 1 214 ? -13.238 -3.077 -9.276 1.00 74.81 214 THR A CA 1
ATOM 1693 C C . THR A 1 214 ? -12.362 -2.619 -10.430 1.00 74.81 214 THR A C 1
ATOM 1695 O O . THR A 1 214 ? -11.237 -2.163 -10.237 1.00 74.81 214 THR A O 1
ATOM 1698 N N . THR A 1 215 ? -12.894 -2.720 -11.643 1.00 64.88 215 THR A N 1
ATOM 1699 C CA . THR A 1 215 ? -12.269 -2.177 -12.852 1.00 64.88 215 THR A CA 1
ATOM 1700 C C . THR A 1 215 ? -12.965 -0.898 -13.324 1.00 64.88 215 THR A C 1
ATOM 1702 O O . THR A 1 215 ? -12.619 -0.375 -14.382 1.00 64.88 215 THR A O 1
ATOM 1705 N N . LYS A 1 216 ? -13.990 -0.411 -12.598 1.00 59.25 216 LYS A N 1
ATOM 1706 C CA . LYS A 1 216 ? -14.801 0.750 -12.995 1.00 59.25 216 LYS A CA 1
ATOM 1707 C C . LYS A 1 216 ? -15.331 1.570 -11.799 1.00 59.25 216 LYS A C 1
ATOM 1709 O O . LYS A 1 216 ? -15.800 0.984 -10.828 1.00 59.25 216 LYS A O 1
ATOM 1714 N N . PRO A 1 217 ? -15.393 2.908 -11.926 1.00 52.28 217 PRO A N 1
ATOM 1715 C CA . PRO A 1 217 ? -14.599 3.706 -12.853 1.00 52.28 217 PRO A CA 1
ATOM 1716 C C . PRO A 1 217 ? -13.128 3.688 -12.411 1.00 52.28 217 PRO A C 1
ATOM 1718 O O . PRO A 1 217 ? -12.820 3.507 -11.236 1.00 52.28 217 PRO A O 1
ATOM 1721 N N . TRP A 1 218 ? -12.226 3.884 -13.368 1.00 51.31 218 TRP A N 1
ATOM 1722 C CA . TRP A 1 218 ? -10.763 3.852 -13.239 1.00 51.31 218 TRP A CA 1
ATOM 1723 C C . TRP A 1 218 ? -10.173 4.764 -12.147 1.00 51.31 218 TRP A C 1
ATOM 1725 O O . TRP A 1 218 ? -8.995 4.643 -11.838 1.00 51.31 218 TRP A O 1
ATOM 1735 N N . VAL A 1 219 ? -11.002 5.591 -11.495 1.00 53.78 219 VAL A N 1
ATOM 1736 C CA . VAL A 1 219 ? -10.704 6.577 -10.436 1.00 53.78 219 VAL A CA 1
ATOM 1737 C C . VAL A 1 219 ? -9.861 6.021 -9.275 1.00 53.78 219 VAL A C 1
ATOM 1739 O O . VAL A 1 219 ? -9.223 6.788 -8.560 1.00 53.78 219 VAL A O 1
ATOM 1742 N N . PHE A 1 220 ? -9.744 4.702 -9.121 1.00 60.94 220 PHE A N 1
ATOM 1743 C CA . PHE A 1 220 ? -9.105 4.104 -7.955 1.00 60.94 220 PHE A CA 1
ATOM 1744 C C . PHE A 1 220 ? -7.999 3.083 -8.258 1.00 60.94 220 PHE A C 1
ATOM 1746 O O . PHE A 1 220 ? -7.963 1.996 -7.682 1.00 60.94 220 PHE A O 1
ATOM 1753 N N . LEU A 1 221 ? -7.054 3.433 -9.133 1.00 69.06 221 LEU A N 1
ATOM 1754 C CA . LEU A 1 221 ? -5.817 2.647 -9.281 1.00 69.06 221 LEU A CA 1
ATOM 1755 C C . LEU A 1 221 ? -4.933 2.703 -8.024 1.00 69.06 221 LEU A C 1
ATOM 1757 O O . LEU A 1 221 ? -4.174 1.773 -7.756 1.00 69.06 221 LEU A O 1
ATOM 1761 N N . MET A 1 222 ? -5.051 3.781 -7.243 1.00 82.50 222 MET A N 1
ATOM 1762 C CA . MET A 1 222 ? -4.240 4.036 -6.057 1.00 82.50 222 MET A CA 1
ATOM 1763 C C . MET A 1 222 ? -5.116 4.230 -4.814 1.00 82.50 222 MET A C 1
ATOM 1765 O O . MET A 1 222 ? -6.211 4.788 -4.915 1.00 82.50 222 MET A O 1
ATOM 1769 N N . PRO A 1 223 ? -4.658 3.785 -3.629 1.00 86.19 223 PRO A N 1
ATOM 1770 C CA . PRO A 1 223 ? -5.416 3.967 -2.401 1.00 86.19 223 PRO A CA 1
ATOM 1771 C C . PRO A 1 223 ? -5.510 5.458 -2.019 1.00 86.19 223 PRO A C 1
ATOM 1773 O O . PRO A 1 223 ? -4.607 6.238 -2.337 1.00 86.19 223 PRO A O 1
ATOM 1776 N N . PRO A 1 224 ? -6.563 5.874 -1.292 1.00 86.19 224 PRO A N 1
ATOM 1777 C CA . PRO A 1 224 ? -6.636 7.211 -0.710 1.00 86.19 224 PRO A CA 1
ATOM 1778 C C . PRO A 1 224 ? -5.471 7.505 0.246 1.00 86.19 224 PRO A C 1
ATOM 1780 O O . PRO A 1 224 ? -4.875 6.593 0.827 1.00 86.19 224 PRO A O 1
ATOM 1783 N N . CYS A 1 225 ? -5.181 8.794 0.467 1.00 85.94 225 CYS A N 1
ATOM 1784 C CA . CYS A 1 225 ? -4.099 9.218 1.357 1.00 85.94 225 CYS A CA 1
ATOM 1785 C C . CYS A 1 225 ? -4.256 8.619 2.764 1.00 85.94 225 CYS A C 1
ATOM 1787 O O . CYS A 1 225 ? -5.295 8.750 3.420 1.00 85.94 225 CYS A O 1
ATOM 1789 N N . ARG A 1 226 ? -3.179 8.009 3.268 1.00 89.12 226 ARG A N 1
ATOM 1790 C CA . ARG A 1 226 ? -3.144 7.390 4.595 1.00 89.12 226 ARG A CA 1
ATOM 1791 C C . ARG A 1 226 ? -3.571 8.342 5.712 1.00 89.12 226 ARG A C 1
ATOM 1793 O O . ARG A 1 226 ? -4.406 7.967 6.531 1.00 89.12 226 ARG A O 1
ATOM 1800 N N . LYS A 1 227 ? -2.967 9.532 5.788 1.00 86.31 227 LYS A N 1
ATOM 1801 C CA . LYS A 1 227 ? -3.214 10.482 6.885 1.00 86.31 227 LYS A CA 1
ATOM 1802 C C . LYS A 1 227 ? -4.523 11.232 6.675 1.00 86.31 227 LYS A C 1
ATOM 1804 O O . LYS A 1 227 ? -5.404 11.168 7.531 1.00 86.31 227 LYS A O 1
ATOM 1809 N N . ASP A 1 228 ? -4.656 11.862 5.514 1.00 85.06 228 ASP A N 1
ATOM 1810 C CA . ASP A 1 228 ? -5.723 12.832 5.262 1.00 85.06 228 ASP A CA 1
ATOM 1811 C C . ASP A 1 228 ? -7.082 12.172 5.012 1.00 85.06 228 ASP A C 1
ATOM 1813 O O . ASP A 1 228 ? -8.115 12.793 5.258 1.00 85.06 228 ASP A O 1
ATOM 1817 N N . ALA A 1 229 ? -7.091 10.899 4.598 1.00 89.75 229 ALA A N 1
ATOM 1818 C CA . ALA A 1 229 ? -8.315 10.148 4.343 1.00 89.75 229 ALA A CA 1
ATOM 1819 C C . ALA A 1 229 ? -8.487 8.955 5.296 1.00 89.75 229 ALA A C 1
ATOM 1821 O O . ALA A 1 229 ? -9.426 8.940 6.090 1.00 89.75 229 ALA A O 1
ATOM 1822 N N . LEU A 1 230 ? -7.592 7.960 5.268 1.00 93.56 230 LEU A N 1
ATOM 1823 C CA . LEU A 1 230 ? -7.845 6.673 5.941 1.00 93.56 230 LEU A CA 1
ATOM 1824 C C . LEU A 1 230 ? -7.830 6.770 7.474 1.00 93.56 230 LEU A C 1
ATOM 1826 O O . LEU A 1 230 ? -8.763 6.303 8.138 1.00 93.56 230 LEU A O 1
ATOM 1830 N N . LEU A 1 231 ? -6.780 7.374 8.042 1.00 94.50 231 LEU A N 1
ATOM 1831 C CA . LEU A 1 231 ? -6.653 7.586 9.487 1.00 94.50 231 LEU A CA 1
ATOM 1832 C C . LEU A 1 231 ? -7.675 8.607 9.981 1.00 94.50 231 LEU A C 1
ATOM 1834 O O . LEU A 1 231 ? -8.291 8.389 11.025 1.00 94.50 231 LEU A O 1
ATOM 1838 N N . LYS A 1 232 ? -7.911 9.680 9.214 1.00 94.19 232 LYS A N 1
ATOM 1839 C CA . LYS A 1 232 ? -8.961 10.661 9.511 1.00 94.19 232 LYS A CA 1
ATOM 1840 C C . LYS A 1 232 ? -10.325 9.983 9.627 1.00 94.19 232 LYS A C 1
ATOM 1842 O O . LYS A 1 232 ? -10.979 10.151 10.650 1.00 94.19 232 LYS A O 1
ATOM 1847 N N . ALA A 1 233 ? -10.716 9.166 8.646 1.00 94.50 233 ALA A N 1
ATOM 1848 C CA . ALA A 1 233 ? -11.977 8.421 8.642 1.00 94.50 233 ALA A CA 1
ATOM 1849 C C . ALA A 1 233 ? -12.104 7.466 9.842 1.00 94.50 233 ALA A C 1
ATOM 1851 O O . ALA A 1 233 ? -13.140 7.424 10.503 1.00 94.50 233 ALA A O 1
ATOM 1852 N N . ALA A 1 234 ? -11.037 6.732 10.169 1.00 96.31 234 ALA A N 1
ATOM 1853 C CA . ALA A 1 234 ? -11.009 5.824 11.317 1.00 96.31 234 ALA A CA 1
ATOM 1854 C C . ALA A 1 234 ? -11.168 6.562 12.662 1.00 96.31 234 ALA A C 1
ATOM 1856 O O . ALA A 1 234 ? -11.832 6.065 13.580 1.00 96.31 234 ALA A O 1
ATOM 1857 N N . ASN A 1 235 ? -10.590 7.762 12.760 1.00 96.19 235 ASN A N 1
ATOM 1858 C CA . ASN A 1 235 ? -10.586 8.594 13.960 1.00 96.19 235 ASN A CA 1
ATOM 1859 C C . ASN A 1 235 ? -11.771 9.564 14.058 1.00 96.19 235 ASN A C 1
ATOM 1861 O O . ASN A 1 235 ? -11.854 10.314 15.031 1.00 96.19 235 ASN A O 1
ATOM 1865 N N . GLN A 1 236 ? -12.719 9.537 13.116 1.00 94.44 236 GLN A N 1
ATOM 1866 C CA . GLN A 1 236 ? -13.922 10.359 13.226 1.00 94.44 236 GLN A CA 1
ATOM 1867 C C . GLN A 1 236 ? -14.712 10.011 14.501 1.00 94.44 236 GLN A C 1
ATOM 1869 O O . GLN A 1 236 ? -14.841 8.826 14.841 1.00 94.44 236 GLN A O 1
ATOM 18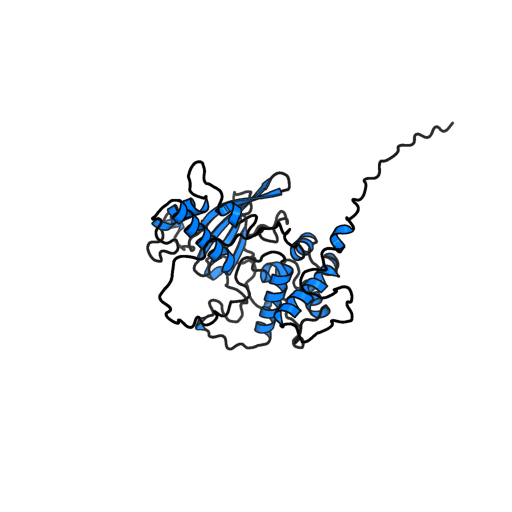74 N N . PRO A 1 237 ? -15.271 11.005 15.215 1.00 93.81 237 PRO A N 1
ATOM 1875 C CA . PRO A 1 237 ? -16.160 10.758 16.343 1.00 93.81 237 PRO A CA 1
ATOM 1876 C C . PRO A 1 237 ? -17.393 9.955 15.918 1.00 93.81 237 PRO A C 1
ATOM 1878 O O . PRO A 1 237 ? -18.065 10.275 14.939 1.00 93.81 237 PRO A O 1
ATOM 1881 N N . HIS A 1 238 ? -17.733 8.913 16.673 1.00 90.25 238 HIS A N 1
ATOM 1882 C CA . HIS A 1 238 ? -18.939 8.137 16.425 1.00 90.25 238 HIS A CA 1
ATOM 1883 C C . HIS A 1 238 ? -20.119 8.700 17.224 1.00 90.25 238 HIS A C 1
ATOM 1885 O O . HIS A 1 238 ? -20.270 8.416 18.420 1.00 90.25 238 HIS A O 1
ATOM 1891 N N . LYS A 1 239 ? -21.012 9.431 16.542 1.00 83.69 239 LYS A N 1
ATOM 1892 C CA . LYS A 1 239 ? -22.193 10.082 17.147 1.00 83.69 239 LYS A CA 1
ATOM 1893 C C . LYS A 1 239 ? -21.785 11.004 18.315 1.00 83.69 239 LYS A C 1
ATOM 1895 O O . LYS A 1 239 ? -20.638 11.418 18.419 1.00 83.69 239 LYS A O 1
ATOM 1900 N N . ALA A 1 240 ? -22.699 11.270 19.250 1.00 73.56 240 ALA A N 1
ATOM 1901 C CA . ALA A 1 240 ? -22.417 11.994 20.494 1.00 73.56 240 ALA A CA 1
ATOM 1902 C C . ALA A 1 240 ? -21.592 11.182 21.525 1.00 73.56 240 ALA A C 1
ATOM 1904 O O . ALA A 1 240 ? -21.549 11.522 22.709 1.00 73.56 240 ALA A O 1
ATOM 1905 N N . THR A 1 241 ? -20.957 10.072 21.126 1.00 75.62 241 THR A N 1
ATOM 1906 C CA . THR A 1 241 ? -20.083 9.313 22.027 1.00 75.62 241 THR A CA 1
ATOM 1907 C C . THR A 1 241 ? -18.653 9.843 21.931 1.00 75.62 241 THR A C 1
ATOM 1909 O O . THR A 1 241 ? -18.182 10.156 20.847 1.00 75.62 241 THR A O 1
ATOM 1912 N N . LYS A 1 242 ? -17.907 9.878 23.046 1.00 90.12 242 LYS A N 1
ATOM 1913 C CA . LYS A 1 242 ? -16.457 10.182 23.037 1.00 90.12 242 LYS A CA 1
ATOM 1914 C C . LYS A 1 242 ? -15.594 9.071 22.389 1.00 90.12 242 LYS A C 1
ATOM 1916 O O . LYS A 1 242 ? -14.398 9.007 22.645 1.00 90.12 242 LYS A O 1
ATOM 1921 N N . LEU A 1 243 ? -16.190 8.128 21.653 1.00 93.81 243 LEU A N 1
ATOM 1922 C CA . LEU A 1 243 ? -15.471 7.064 20.945 1.00 93.81 243 LEU A CA 1
ATOM 1923 C C . LEU A 1 243 ? -15.348 7.419 19.468 1.00 93.81 243 LEU A C 1
ATOM 1925 O O . LEU A 1 243 ? -16.285 7.963 18.889 1.00 93.81 243 LEU A O 1
ATOM 1929 N N . THR A 1 244 ? -14.237 7.039 18.850 1.00 96.69 244 THR A N 1
ATOM 1930 C CA . THR A 1 244 ? -14.087 7.097 17.395 1.00 96.69 244 THR A CA 1
ATOM 1931 C C . THR A 1 244 ? -14.793 5.919 16.719 1.00 96.69 244 THR A C 1
ATOM 1933 O O . THR A 1 244 ? -15.138 4.923 17.373 1.00 96.69 244 THR A O 1
ATOM 1936 N N . VAL A 1 245 ? -15.005 5.998 15.401 1.00 96.25 245 VAL A N 1
ATOM 1937 C CA . VAL A 1 245 ? -15.556 4.880 14.613 1.00 96.25 245 VAL A CA 1
ATOM 1938 C C . VAL A 1 245 ? -14.685 3.629 14.784 1.00 96.25 245 VAL A C 1
ATOM 1940 O O . VAL A 1 245 ? -15.214 2.554 15.092 1.00 96.25 245 VAL A O 1
ATOM 1943 N N . ALA A 1 246 ? -13.357 3.768 14.704 1.00 96.69 246 ALA A N 1
ATOM 1944 C CA . ALA A 1 246 ? -12.424 2.672 14.955 1.00 96.69 246 ALA A CA 1
ATOM 1945 C C . ALA A 1 246 ? -12.454 2.185 16.412 1.00 96.69 246 ALA A C 1
ATOM 1947 O O . ALA A 1 246 ? -12.480 0.976 16.650 1.00 96.69 246 ALA A O 1
ATOM 1948 N N . GLY A 1 247 ? -12.530 3.086 17.398 1.00 95.75 247 GLY A N 1
ATOM 1949 C CA . GLY A 1 247 ? -12.645 2.728 18.818 1.00 95.75 247 GLY A CA 1
ATOM 1950 C C . GLY A 1 247 ? -13.873 1.861 19.108 1.00 95.75 247 GLY A C 1
ATOM 1951 O O . GLY A 1 247 ? -13.799 0.852 19.825 1.00 95.75 247 GLY A O 1
ATOM 1952 N N . ARG A 1 248 ? -15.007 2.199 18.486 1.00 94.00 248 ARG A N 1
ATOM 1953 C CA . ARG A 1 248 ? -16.227 1.388 18.547 1.00 94.00 248 ARG A CA 1
ATOM 1954 C C . ARG A 1 248 ? -16.060 0.049 17.833 1.00 94.00 248 ARG A C 1
ATOM 1956 O O . ARG A 1 248 ? -16.453 -0.970 18.401 1.00 94.00 248 ARG A O 1
ATOM 1963 N N . ALA A 1 249 ? -15.509 0.039 16.619 1.00 93.81 249 ALA A N 1
ATOM 1964 C CA . ALA A 1 249 ? -15.291 -1.189 15.856 1.00 93.81 249 ALA A CA 1
ATOM 1965 C C . ALA A 1 249 ? -14.395 -2.166 16.631 1.00 93.81 249 ALA A C 1
ATOM 1967 O O . ALA A 1 249 ? -14.798 -3.301 16.877 1.00 93.81 249 ALA A O 1
ATOM 1968 N N . ARG A 1 250 ? -13.247 -1.699 17.138 1.00 93.69 250 ARG A N 1
ATOM 1969 C CA . ARG A 1 250 ? -12.336 -2.497 17.971 1.00 93.69 250 ARG A CA 1
ATOM 1970 C C . ARG A 1 250 ? -13.054 -3.080 19.181 1.00 93.69 250 ARG A C 1
ATOM 1972 O O . ARG A 1 250 ? -12.889 -4.255 19.478 1.00 93.69 250 ARG A O 1
ATOM 1979 N N . SER A 1 251 ? -13.868 -2.278 19.872 1.00 90.88 251 SER A N 1
A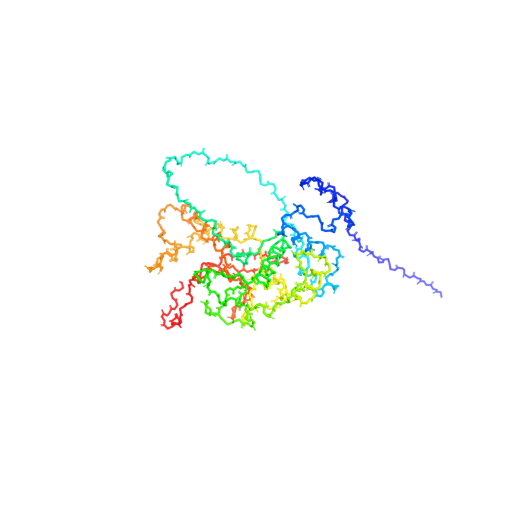TOM 1980 C CA . SER A 1 251 ? -14.591 -2.740 21.064 1.00 90.88 251 SER A CA 1
ATOM 1981 C C . SER A 1 251 ? -15.533 -3.913 20.768 1.00 90.88 251 SER A C 1
ATOM 1983 O O . SER A 1 251 ? -15.714 -4.767 21.633 1.00 90.88 251 SER A O 1
ATOM 1985 N N . LYS A 1 252 ? -16.099 -3.991 19.555 1.00 87.62 252 LYS A N 1
ATOM 1986 C CA . LYS A 1 252 ? -16.900 -5.144 19.118 1.00 87.62 252 LYS A CA 1
ATOM 1987 C C . LYS A 1 252 ? -16.037 -6.385 18.877 1.00 87.62 252 LYS A C 1
ATOM 1989 O O . LYS A 1 252 ? -16.377 -7.450 19.378 1.00 87.62 252 LYS A O 1
ATOM 1994 N N . HIS A 1 253 ? -14.916 -6.239 18.172 1.00 84.94 253 HIS A N 1
ATOM 1995 C CA . HIS A 1 253 ? -14.021 -7.360 17.852 1.00 84.94 253 HIS A CA 1
ATOM 1996 C C . HIS A 1 253 ? -13.223 -7.882 19.056 1.00 84.94 253 HIS A C 1
ATOM 1998 O O . HIS A 1 253 ? -12.953 -9.075 19.154 1.00 84.94 253 HIS A O 1
ATOM 2004 N N . ALA A 1 254 ? -12.906 -7.024 20.027 1.00 84.00 254 ALA A N 1
ATOM 2005 C CA . ALA A 1 254 ? -12.181 -7.398 21.243 1.00 84.00 254 ALA A CA 1
ATOM 2006 C C . ALA A 1 254 ? -12.869 -8.508 22.062 1.00 84.00 254 ALA A C 1
ATOM 2008 O O . ALA A 1 254 ? -12.201 -9.248 22.772 1.00 84.00 254 ALA A O 1
ATOM 2009 N N . HIS A 1 255 ? -14.195 -8.645 21.958 1.00 72.25 255 HIS A N 1
ATOM 2010 C CA . HIS A 1 255 ? -14.950 -9.695 22.651 1.00 72.25 255 HIS A CA 1
ATOM 2011 C C . HIS A 1 255 ? -14.993 -11.023 21.872 1.00 72.25 255 HIS A C 1
ATOM 2013 O O . HIS A 1 255 ? -15.525 -12.008 22.378 1.00 72.25 255 HIS A O 1
ATOM 2019 N N . ARG A 1 256 ? -14.473 -11.053 20.638 1.00 70.56 256 ARG A N 1
ATOM 2020 C CA . ARG A 1 256 ? -14.597 -12.181 19.698 1.00 70.56 256 ARG A CA 1
ATOM 2021 C C . ARG A 1 256 ? -13.298 -12.970 19.553 1.00 70.56 256 ARG A C 1
ATOM 2023 O O . ARG A 1 256 ? -13.341 -14.197 19.494 1.00 70.56 256 ARG A O 1
ATOM 2030 N N . GLY A 1 257 ? -12.153 -12.287 19.589 1.00 61.22 257 GLY A N 1
ATOM 2031 C CA . GLY A 1 257 ? -10.820 -12.896 19.519 1.00 61.22 257 GLY A CA 1
ATOM 2032 C C . GLY A 1 257 ? -10.410 -13.574 20.828 1.00 61.22 257 GLY A C 1
ATOM 2033 O O . GLY A 1 257 ? -9.635 -13.019 21.601 1.00 61.22 257 GLY A O 1
ATOM 2034 N N . THR A 1 258 ? -10.941 -14.766 21.102 1.00 56.34 258 THR A N 1
ATOM 2035 C CA . THR A 1 258 ? -10.652 -15.509 22.345 1.00 56.34 258 THR A CA 1
ATOM 2036 C C . THR A 1 258 ? -9.329 -16.275 22.311 1.00 56.34 258 THR A C 1
ATOM 2038 O O . THR A 1 258 ? -8.763 -16.525 23.372 1.00 56.34 258 THR A O 1
ATOM 2041 N N . LYS A 1 259 ? -8.812 -16.629 21.125 1.00 64.31 259 LYS A N 1
ATOM 2042 C CA . LYS A 1 259 ? -7.645 -17.519 20.994 1.00 64.31 259 LYS A CA 1
ATOM 2043 C C . LYS A 1 259 ? -6.308 -16.785 20.849 1.00 64.31 259 LYS A C 1
ATOM 2045 O O . LYS A 1 259 ? -5.311 -17.243 21.388 1.00 64.31 259 LYS A O 1
ATOM 2050 N N . ASP A 1 260 ? -6.288 -15.658 20.150 1.00 73.00 260 ASP A N 1
ATOM 2051 C CA . ASP A 1 260 ? -5.075 -14.898 19.814 1.00 73.00 260 ASP A CA 1
ATOM 2052 C C . ASP A 1 260 ? -5.108 -13.437 20.294 1.00 73.00 260 ASP A C 1
ATOM 2054 O O . ASP A 1 260 ? -4.083 -12.760 20.266 1.00 73.00 260 ASP A O 1
ATOM 2058 N N . GLN A 1 261 ? -6.272 -12.956 20.753 1.00 82.75 261 GLN A N 1
ATOM 2059 C CA . GLN A 1 261 ? -6.480 -11.624 21.327 1.00 82.75 261 GLN A CA 1
ATOM 2060 C C . GLN A 1 261 ? -5.865 -10.492 20.487 1.00 82.75 261 GLN A C 1
ATOM 2062 O O . GLN A 1 261 ? -5.369 -9.511 21.039 1.00 82.75 261 GLN A O 1
ATOM 2067 N N . PHE A 1 262 ? -5.922 -10.584 19.152 1.00 87.19 262 PHE A N 1
ATOM 2068 C CA . PHE A 1 262 ? -5.292 -9.601 18.261 1.00 87.19 262 PHE A CA 1
ATOM 2069 C C . PHE A 1 262 ? -5.753 -8.159 18.544 1.00 87.19 262 PHE A C 1
ATOM 2071 O O . PHE A 1 262 ? -4.945 -7.234 18.628 1.00 87.19 262 PHE A O 1
ATOM 2078 N N . PHE A 1 263 ? -7.058 -7.963 18.758 1.00 89.06 263 PHE A N 1
ATOM 2079 C CA . PHE A 1 263 ? -7.627 -6.657 19.114 1.00 89.06 263 PHE A CA 1
ATOM 2080 C C . PHE A 1 263 ? -7.451 -6.295 20.597 1.00 89.06 263 PHE A C 1
ATOM 2082 O O . PHE A 1 263 ? -7.791 -5.180 21.012 1.00 89.06 263 PHE A O 1
ATOM 2089 N N . GLY A 1 264 ? -6.896 -7.211 21.390 1.00 87.19 264 GLY A N 1
ATOM 2090 C CA . GLY A 1 264 ? -6.717 -7.119 22.831 1.00 87.19 264 GLY A CA 1
ATOM 2091 C C . GLY A 1 264 ? -8.034 -6.991 23.590 1.00 87.19 264 GLY A C 1
ATOM 2092 O O . GLY A 1 264 ? -9.125 -7.146 23.047 1.00 87.19 264 GLY A O 1
ATOM 2093 N N . ILE A 1 265 ? -7.925 -6.629 24.865 1.00 85.94 265 ILE A N 1
ATOM 2094 C CA . ILE A 1 265 ? -9.079 -6.386 25.730 1.00 85.94 265 ILE A CA 1
ATOM 2095 C C . ILE A 1 265 ? -9.528 -4.921 25.576 1.00 85.94 265 ILE A C 1
ATOM 2097 O O . ILE A 1 265 ? -8.717 -3.988 25.576 1.00 85.94 265 ILE A O 1
ATOM 2101 N N . ALA A 1 266 ? -10.836 -4.697 25.425 1.00 85.94 266 ALA A N 1
ATOM 2102 C CA . ALA A 1 266 ? -11.430 -3.364 25.295 1.00 85.94 266 ALA A CA 1
ATOM 2103 C C . ALA A 1 266 ? -11.844 -2.772 26.657 1.00 85.94 266 ALA A C 1
ATOM 2105 O O . ALA A 1 266 ? -12.998 -2.382 26.857 1.00 85.94 266 ALA A O 1
ATOM 2106 N N . THR A 1 267 ? -10.899 -2.684 27.592 1.00 86.38 267 THR A N 1
ATOM 2107 C CA . THR A 1 267 ? -11.059 -2.046 28.911 1.00 86.38 267 THR A CA 1
ATOM 2108 C C . THR A 1 267 ? -10.502 -0.618 28.924 1.00 86.38 267 THR A C 1
ATOM 2110 O O . THR A 1 267 ? -9.933 -0.147 27.939 1.00 86.38 267 THR A O 1
ATOM 2113 N N . GLY A 1 268 ? -10.721 0.103 30.026 1.00 90.31 268 GLY A N 1
ATOM 2114 C CA . GLY A 1 268 ? -10.234 1.470 30.212 1.00 90.31 268 GLY A CA 1
ATOM 2115 C C . GLY A 1 268 ? -11.177 2.558 29.692 1.00 90.31 268 GLY A C 1
ATOM 2116 O O . GLY A 1 268 ? -12.330 2.307 29.319 1.00 90.31 268 GLY A O 1
ATOM 2117 N N . SER A 1 269 ? -10.674 3.793 29.709 1.00 93.88 269 SER A N 1
ATOM 2118 C CA . SER A 1 269 ? -11.422 4.982 29.295 1.00 93.88 269 SER A CA 1
ATOM 2119 C C . SER A 1 269 ? -11.743 4.963 27.793 1.00 93.88 269 SER A C 1
ATOM 2121 O O . SER A 1 269 ? -11.103 4.256 27.012 1.00 93.88 269 SER A O 1
ATOM 2123 N N . LYS A 1 270 ? -12.726 5.763 27.360 1.00 94.38 270 LYS A N 1
ATOM 2124 C CA . LYS A 1 270 ? -13.043 5.919 25.925 1.00 94.38 270 LYS A CA 1
ATOM 2125 C C . LYS A 1 270 ? -11.827 6.421 25.133 1.00 94.38 270 LYS A C 1
ATOM 2127 O O . LYS A 1 270 ? -11.580 5.922 24.043 1.00 94.38 270 LYS A O 1
ATOM 2132 N N . GLU A 1 271 ? -11.036 7.306 25.734 1.00 94.25 271 GLU A N 1
ATOM 2133 C CA . GLU A 1 271 ? -9.792 7.821 25.158 1.00 94.25 271 GLU A CA 1
ATOM 2134 C C . GLU A 1 271 ? -8.775 6.702 24.915 1.00 94.25 271 GLU A C 1
ATOM 2136 O O . GLU A 1 271 ? -8.303 6.505 23.799 1.00 94.25 271 GLU A O 1
ATOM 2141 N N . THR A 1 272 ? -8.530 5.872 25.932 1.00 94.44 272 THR A N 1
ATOM 2142 C CA . THR A 1 272 ? -7.633 4.711 25.833 1.00 94.44 272 THR A CA 1
ATOM 2143 C C . THR A 1 272 ? -8.079 3.750 24.729 1.00 94.44 272 THR A C 1
ATOM 2145 O O . THR A 1 272 ? -7.260 3.241 23.963 1.00 94.44 272 THR A O 1
ATOM 2148 N N . LYS A 1 273 ? -9.392 3.521 24.596 1.00 95.19 273 LYS A N 1
ATOM 2149 C CA . LYS A 1 273 ? -9.942 2.664 23.535 1.00 95.19 273 LYS A CA 1
ATOM 2150 C C . LYS A 1 273 ? -9.698 3.239 22.141 1.00 95.19 273 LYS A C 1
ATOM 2152 O O . LYS A 1 273 ? -9.382 2.458 21.243 1.00 95.19 273 LYS A O 1
ATOM 2157 N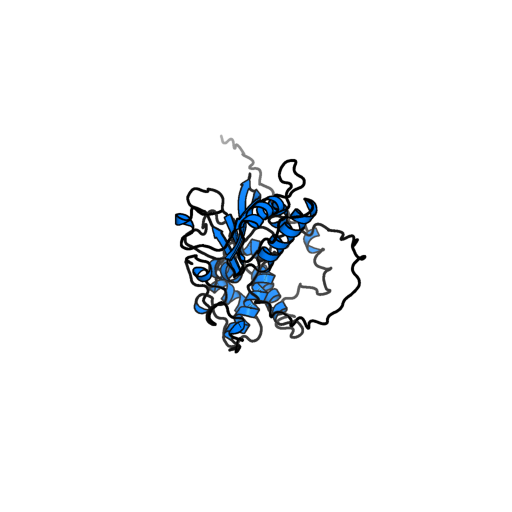 N . ASN A 1 274 ? -9.824 4.556 21.975 1.00 96.31 274 ASN A N 1
ATOM 2158 C CA . ASN A 1 274 ? -9.556 5.245 20.713 1.00 96.31 274 ASN A CA 1
ATOM 2159 C C . ASN A 1 274 ? -8.073 5.153 20.341 1.00 96.31 274 ASN A C 1
ATOM 2161 O O . ASN A 1 274 ? -7.769 4.736 19.228 1.00 96.31 274 ASN A O 1
ATOM 2165 N N . ILE A 1 275 ? -7.168 5.436 21.286 1.00 95.56 275 ILE A N 1
ATOM 2166 C CA . ILE A 1 275 ? -5.711 5.349 21.082 1.00 95.56 275 ILE A CA 1
ATOM 2167 C C . ILE A 1 275 ? -5.311 3.944 20.621 1.00 95.56 275 ILE A C 1
ATOM 2169 O O . ILE A 1 275 ? -4.620 3.781 19.619 1.00 95.56 275 ILE A O 1
ATOM 2173 N N . HIS A 1 276 ? -5.791 2.906 21.308 1.00 95.38 276 HIS A N 1
ATOM 2174 C CA . HIS A 1 276 ? -5.472 1.528 20.931 1.00 95.38 276 HIS A CA 1
ATOM 2175 C C . HIS A 1 276 ? -6.048 1.146 19.561 1.00 95.38 276 HIS A C 1
ATOM 2177 O O . HIS A 1 276 ? -5.428 0.387 18.822 1.00 95.38 276 HIS A O 1
ATOM 2183 N N . ALA A 1 277 ? -7.242 1.638 19.216 1.00 96.62 277 ALA A N 1
ATOM 2184 C CA . ALA A 1 277 ? -7.818 1.389 17.900 1.00 96.62 277 ALA A CA 1
ATOM 2185 C C . ALA A 1 277 ? -7.023 2.086 16.789 1.00 96.62 277 ALA A C 1
ATOM 2187 O O . ALA A 1 277 ? -6.750 1.449 15.775 1.00 96.62 277 ALA A O 1
ATOM 2188 N N . ALA A 1 278 ? -6.602 3.335 17.001 1.00 96.50 278 ALA A N 1
ATOM 2189 C CA . ALA A 1 278 ? -5.746 4.065 16.071 1.00 96.50 278 ALA A CA 1
ATOM 2190 C C . ALA A 1 278 ? -4.412 3.335 15.844 1.00 96.50 278 ALA A C 1
ATOM 2192 O O . ALA A 1 278 ? -4.043 3.100 14.697 1.00 96.50 278 ALA A O 1
ATOM 2193 N N . ALA A 1 279 ? -3.761 2.861 16.913 1.00 96.19 279 ALA A N 1
ATOM 2194 C CA . ALA A 1 279 ? -2.517 2.095 16.816 1.00 96.19 279 ALA A CA 1
ATOM 2195 C C . ALA A 1 279 ? -2.671 0.794 16.002 1.00 96.19 279 ALA A C 1
ATOM 2197 O O . ALA A 1 279 ? -1.775 0.413 15.249 1.00 96.19 279 ALA A O 1
ATOM 2198 N N . ILE A 1 280 ? -3.816 0.108 16.110 1.00 96.56 280 ILE A N 1
ATOM 2199 C CA . ILE A 1 280 ? -4.099 -1.085 15.295 1.00 96.56 280 ILE A CA 1
ATOM 2200 C C . ILE A 1 280 ? -4.292 -0.706 13.823 1.00 96.56 280 ILE A C 1
ATOM 2202 O O . ILE A 1 280 ? -3.764 -1.397 12.954 1.00 96.56 280 ILE A O 1
ATOM 2206 N N . VAL A 1 281 ? -5.014 0.381 13.532 1.00 97.62 281 VAL A N 1
ATOM 2207 C CA . VAL A 1 281 ? -5.173 0.868 12.152 1.00 97.62 281 VAL A CA 1
ATOM 2208 C C . VAL A 1 281 ? -3.817 1.238 11.556 1.00 97.62 281 VAL A C 1
ATOM 2210 O O . VAL A 1 281 ? -3.507 0.790 10.457 1.00 97.62 281 VAL A O 1
ATOM 2213 N N . GLU A 1 282 ? -2.983 1.987 12.279 1.00 96.38 282 GLU A N 1
ATOM 2214 C CA . GLU A 1 282 ? -1.629 2.335 11.835 1.00 96.38 282 GLU A CA 1
ATOM 2215 C C . GLU A 1 282 ? -0.794 1.091 11.550 1.00 96.38 282 GLU A C 1
ATOM 2217 O O . GLU A 1 282 ? -0.258 0.968 10.452 1.00 96.38 282 GLU A O 1
ATOM 2222 N N . ARG A 1 283 ? -0.787 0.115 12.467 1.00 95.00 283 ARG A N 1
ATOM 2223 C CA . ARG A 1 283 ? -0.097 -1.164 12.264 1.00 95.00 283 ARG A CA 1
ATOM 2224 C C . ARG A 1 283 ? -0.564 -1.884 10.999 1.00 95.00 283 ARG A C 1
ATOM 2226 O O . ARG A 1 283 ? 0.270 -2.426 10.275 1.00 95.00 283 ARG A O 1
ATOM 2233 N N . ILE A 1 284 ? -1.873 -1.923 10.741 1.00 95.75 284 ILE A N 1
ATOM 2234 C CA . ILE A 1 284 ? -2.426 -2.539 9.527 1.00 95.75 284 ILE A CA 1
ATOM 2235 C C . ILE A 1 284 ? -1.915 -1.800 8.291 1.00 95.75 284 ILE A C 1
ATOM 2237 O O . ILE A 1 284 ? -1.427 -2.444 7.370 1.00 95.75 284 ILE A O 1
ATOM 2241 N N . LEU A 1 285 ? -1.969 -0.467 8.280 1.00 94.50 285 LEU A N 1
ATOM 2242 C CA . LEU A 1 285 ? -1.503 0.334 7.147 1.00 94.50 285 LEU A CA 1
ATOM 2243 C C . LEU A 1 285 ? 0.019 0.241 6.941 1.00 94.50 285 LEU A C 1
ATOM 2245 O O . LEU A 1 285 ? 0.466 0.247 5.801 1.00 94.50 285 LEU A O 1
ATOM 2249 N N . ASP A 1 286 ? 0.815 0.105 8.003 1.00 91.25 286 ASP A N 1
ATOM 2250 C CA . ASP A 1 286 ? 2.277 -0.045 7.926 1.00 91.25 286 ASP A CA 1
ATOM 2251 C C . ASP A 1 286 ? 2.723 -1.421 7.441 1.00 91.25 286 ASP A C 1
ATOM 2253 O O . ASP A 1 286 ? 3.736 -1.547 6.755 1.00 91.25 286 ASP A O 1
ATOM 2257 N N . LYS A 1 287 ? 2.005 -2.473 7.841 1.00 90.56 287 LYS A N 1
ATOM 2258 C CA . LYS A 1 287 ? 2.461 -3.859 7.671 1.00 90.56 287 LYS A CA 1
ATOM 2259 C C . LYS A 1 287 ? 1.547 -4.691 6.775 1.00 90.56 287 LYS A C 1
ATOM 2261 O O . LYS A 1 287 ? 1.728 -5.906 6.717 1.00 90.56 287 LYS A O 1
ATOM 2266 N N . ALA A 1 288 ? 0.602 -4.062 6.072 1.00 92.00 288 ALA A N 1
ATOM 2267 C CA . ALA A 1 288 ? -0.267 -4.737 5.113 1.00 92.00 288 ALA A CA 1
ATOM 2268 C C . ALA A 1 288 ? 0.562 -5.561 4.117 1.00 92.00 288 ALA A C 1
ATOM 2270 O O . ALA A 1 288 ? 1.521 -5.062 3.528 1.00 92.00 288 ALA A O 1
ATOM 2271 N N . VAL A 1 289 ? 0.191 -6.824 3.940 1.00 88.31 289 VAL A N 1
ATOM 2272 C CA . VAL A 1 289 ? 0.793 -7.736 2.952 1.00 88.31 289 VAL A CA 1
ATOM 2273 C C . VAL A 1 289 ? -0.137 -7.979 1.766 1.00 88.31 289 VAL A C 1
ATOM 2275 O O . VAL A 1 289 ? 0.292 -8.463 0.719 1.00 88.31 289 VAL A O 1
ATOM 2278 N N . TRP A 1 290 ? -1.408 -7.622 1.932 1.00 90.12 290 TRP A N 1
ATOM 2279 C CA . TRP A 1 290 ? -2.442 -7.719 0.921 1.00 90.12 290 TRP A CA 1
ATOM 2280 C C . TRP A 1 290 ? -3.298 -6.462 0.977 1.00 90.12 290 TRP A C 1
ATOM 2282 O O . TRP A 1 290 ? -3.810 -6.094 2.038 1.00 90.12 290 TRP A O 1
ATOM 2292 N N . ILE A 1 291 ? -3.403 -5.782 -0.157 1.00 92.31 291 ILE A N 1
ATOM 2293 C CA . ILE A 1 291 ? -4.164 -4.548 -0.311 1.00 92.31 291 ILE A CA 1
ATOM 2294 C C . ILE A 1 291 ? -4.993 -4.718 -1.568 1.00 92.31 291 ILE A C 1
ATOM 2296 O O . ILE A 1 291 ? -4.445 -5.023 -2.621 1.00 92.31 291 ILE A O 1
ATOM 2300 N N . ASN A 1 292 ? -6.298 -4.526 -1.488 1.00 91.31 292 ASN A N 1
ATOM 2301 C CA . ASN A 1 292 ? -7.152 -4.600 -2.662 1.00 91.31 292 ASN A CA 1
ATOM 2302 C C . ASN A 1 292 ? -8.242 -3.545 -2.574 1.00 91.31 292 ASN A C 1
ATOM 2304 O O . ASN A 1 292 ? -8.716 -3.217 -1.486 1.00 91.31 292 ASN A O 1
ATOM 2308 N N . LEU A 1 293 ? -8.653 -3.059 -3.735 1.00 89.12 293 LEU A N 1
ATOM 2309 C CA . LEU A 1 293 ? -9.849 -2.270 -3.892 1.00 89.12 293 LEU A CA 1
ATOM 2310 C C . LEU A 1 293 ? -10.878 -3.077 -4.683 1.00 89.12 293 LEU A C 1
ATOM 2312 O O . LEU A 1 293 ? -10.735 -3.307 -5.884 1.00 89.12 293 LEU A O 1
ATOM 2316 N N . HIS A 1 294 ? -11.922 -3.525 -4.003 1.00 86.88 294 HIS A N 1
ATOM 2317 C CA . HIS A 1 294 ? -12.896 -4.443 -4.577 1.00 86.88 294 HIS A CA 1
ATOM 2318 C C . HIS A 1 294 ? -14.324 -4.004 -4.292 1.00 86.88 294 HIS A C 1
ATOM 2320 O O . HIS A 1 294 ? -14.592 -3.217 -3.387 1.00 86.88 294 HIS A O 1
ATOM 2326 N N . VAL A 1 295 ? -15.252 -4.538 -5.075 1.00 82.19 295 VAL A N 1
ATOM 2327 C CA . VAL A 1 295 ? -16.686 -4.343 -4.891 1.00 82.19 295 VAL A CA 1
ATOM 2328 C C . VAL A 1 295 ? -17.290 -5.684 -4.489 1.00 82.19 295 VAL A C 1
ATOM 2330 O O . VAL A 1 295 ? -17.040 -6.710 -5.118 1.00 82.19 295 VAL A O 1
ATOM 2333 N N . PHE A 1 296 ? -18.076 -5.692 -3.414 1.00 71.50 296 PHE A N 1
ATOM 2334 C CA . PHE A 1 296 ? -18.856 -6.869 -3.035 1.00 71.50 296 PHE A CA 1
ATOM 2335 C C . PHE A 1 296 ? -20.164 -6.884 -3.826 1.00 71.50 296 PHE A C 1
ATOM 2337 O O . PHE A 1 296 ? -20.782 -5.836 -4.005 1.00 71.50 296 PHE A O 1
ATOM 2344 N N . GLY A 1 297 ? -20.607 -8.065 -4.267 1.00 61.09 297 GLY A N 1
ATOM 2345 C CA . GLY A 1 297 ? -21.866 -8.219 -5.000 1.00 61.09 297 GLY A CA 1
ATOM 2346 C C . GLY A 1 297 ? -23.031 -7.541 -4.271 1.00 61.09 297 GLY A C 1
ATOM 2347 O O . GLY A 1 297 ? -23.379 -7.932 -3.160 1.00 61.09 297 GLY A O 1
ATOM 2348 N N . GLY A 1 298 ? -23.600 -6.500 -4.889 1.00 57.59 298 GLY A N 1
ATOM 2349 C CA . GLY A 1 298 ? -24.715 -5.712 -4.349 1.00 57.59 298 GLY A CA 1
ATOM 2350 C C . GLY A 1 298 ? -24.339 -4.404 -3.636 1.00 57.59 298 GLY A C 1
ATOM 2351 O O . GLY A 1 298 ? -25.238 -3.643 -3.290 1.00 57.59 298 GLY A O 1
ATOM 2352 N N . ILE A 1 299 ? -23.051 -4.108 -3.433 1.00 58.34 299 ILE A N 1
ATOM 2353 C CA . ILE A 1 299 ? -22.579 -2.805 -2.935 1.00 58.34 299 ILE A CA 1
ATOM 2354 C C . ILE A 1 299 ? -22.143 -1.961 -4.135 1.00 58.34 299 ILE A C 1
ATOM 2356 O O . ILE A 1 299 ? -21.436 -2.454 -5.005 1.00 58.34 299 ILE A O 1
ATOM 2360 N N . VAL A 1 300 ? -22.579 -0.702 -4.200 1.00 65.19 300 VAL A N 1
ATOM 2361 C CA . VAL A 1 300 ? -22.197 0.219 -5.287 1.00 65.19 300 VAL A CA 1
ATOM 2362 C C . VAL A 1 300 ? -20.794 0.789 -5.051 1.00 65.19 300 VAL A C 1
ATOM 2364 O O . VAL A 1 300 ? -20.018 0.931 -5.993 1.00 65.19 300 VAL A O 1
ATOM 2367 N N . ASP A 1 301 ? -20.454 1.060 -3.789 1.00 77.88 301 ASP A N 1
ATOM 2368 C CA . ASP A 1 301 ? -19.210 1.734 -3.423 1.00 77.88 301 ASP A CA 1
ATOM 2369 C C . ASP A 1 301 ? -18.018 0.764 -3.324 1.00 77.88 301 ASP A C 1
ATOM 2371 O O . ASP A 1 301 ? -18.104 -0.263 -2.633 1.00 77.88 301 ASP A O 1
ATOM 2375 N N . PRO A 1 302 ? -16.873 1.091 -3.950 1.00 86.25 302 PRO A N 1
ATOM 2376 C CA . PRO A 1 302 ? -15.631 0.352 -3.773 1.00 86.25 302 PRO A CA 1
ATOM 2377 C C . PRO A 1 302 ? -15.176 0.300 -2.315 1.00 86.25 302 PRO A C 1
ATOM 2379 O O . PRO A 1 302 ? -15.307 1.260 -1.553 1.00 86.25 302 PRO A O 1
ATOM 2382 N N . VAL A 1 303 ? -14.579 -0.824 -1.931 1.00 89.62 303 VAL A N 1
ATOM 2383 C CA . VAL A 1 303 ? -14.013 -1.046 -0.603 1.00 89.62 303 VAL A CA 1
ATOM 2384 C C . VAL A 1 303 ? -12.509 -1.238 -0.719 1.00 89.62 303 VAL A C 1
ATOM 2386 O O . VAL A 1 303 ? -12.044 -2.182 -1.355 1.00 89.62 303 VAL A O 1
ATOM 2389 N N . LEU A 1 304 ? -11.749 -0.360 -0.064 1.00 92.75 304 LEU A N 1
ATOM 2390 C CA . LEU A 1 304 ? -10.335 -0.590 0.206 1.00 92.75 304 LEU A CA 1
ATOM 2391 C C . LEU A 1 304 ? -10.227 -1.543 1.384 1.00 92.75 304 LEU A C 1
ATOM 2393 O O . LEU A 1 304 ? -10.730 -1.258 2.470 1.00 92.75 304 LEU A O 1
ATOM 2397 N N . GLU A 1 305 ? -9.508 -2.634 1.192 1.00 94.19 305 GLU A N 1
ATOM 2398 C CA . GLU A 1 305 ? -9.222 -3.604 2.231 1.00 94.19 305 GLU A CA 1
ATOM 2399 C C . GLU A 1 305 ? -7.721 -3.835 2.333 1.00 94.19 305 GLU A C 1
ATOM 2401 O O . GLU A 1 305 ? -7.045 -4.101 1.341 1.00 94.19 305 GLU A O 1
ATOM 2406 N N . CYS A 1 306 ? -7.207 -3.722 3.553 1.00 95.12 306 CYS A N 1
ATOM 2407 C CA . CYS A 1 306 ? -5.811 -3.975 3.883 1.00 95.12 306 CYS A CA 1
ATOM 2408 C C . CYS A 1 306 ? -5.749 -5.105 4.902 1.00 95.12 306 CYS A C 1
ATOM 2410 O O . CYS A 1 306 ? -6.421 -5.030 5.935 1.00 95.12 306 CYS A O 1
ATOM 2412 N N . ARG A 1 307 ? -4.924 -6.120 4.642 1.00 93.88 307 ARG A N 1
ATOM 2413 C CA . ARG A 1 307 ? -4.722 -7.256 5.543 1.00 93.88 307 ARG A CA 1
ATOM 2414 C C . ARG A 1 307 ? -3.264 -7.466 5.894 1.00 93.88 307 ARG A C 1
ATOM 2416 O O . ARG A 1 307 ? -2.363 -7.305 5.071 1.00 93.88 307 ARG A O 1
ATOM 2423 N N . LEU A 1 308 ? -3.069 -7.852 7.144 1.00 90.69 308 LEU A N 1
ATOM 2424 C CA . LEU A 1 308 ? -1.854 -8.434 7.669 1.00 90.69 308 LEU A CA 1
ATOM 2425 C C . LEU A 1 308 ? -1.776 -9.910 7.282 1.00 90.69 308 LEU A C 1
ATOM 2427 O O . LEU A 1 308 ? -2.749 -10.547 6.891 1.00 90.69 308 LEU A O 1
ATOM 2431 N N . GLU A 1 309 ? -0.580 -10.443 7.449 1.00 85.62 309 GLU A N 1
ATOM 2432 C CA . GLU A 1 309 ? -0.199 -11.815 7.129 1.00 85.62 309 GLU A CA 1
ATOM 2433 C C . GLU A 1 309 ? -1.000 -12.876 7.885 1.00 85.62 309 GLU A C 1
ATOM 2435 O O . GLU A 1 309 ? -1.353 -13.907 7.331 1.00 85.62 309 GLU A O 1
ATOM 2440 N N . ASN A 1 310 ? -1.369 -12.588 9.131 1.00 85.00 310 ASN A N 1
ATOM 2441 C CA . ASN A 1 310 ? -2.218 -13.459 9.933 1.00 85.00 310 ASN A CA 1
ATOM 2442 C C . ASN A 1 310 ? -3.712 -13.340 9.584 1.00 85.00 310 ASN A C 1
ATOM 2444 O O . ASN A 1 310 ? -4.537 -13.855 10.328 1.00 85.00 310 ASN A O 1
ATOM 2448 N N . GLY A 1 311 ? -4.076 -12.629 8.511 1.00 88.25 311 GLY A N 1
ATOM 2449 C CA . GLY A 1 311 ? -5.448 -12.488 8.022 1.00 88.25 311 GLY A CA 1
ATOM 2450 C C . GLY A 1 311 ? -6.237 -11.317 8.606 1.00 88.25 311 GLY A C 1
ATOM 2451 O O . GLY A 1 311 ? -7.242 -10.930 8.013 1.00 88.25 311 GLY A O 1
ATOM 2452 N N . TYR A 1 312 ? -5.800 -10.709 9.712 1.00 92.25 312 TYR A N 1
ATOM 2453 C CA . TYR A 1 312 ? -6.475 -9.539 10.286 1.00 92.25 312 TYR A CA 1
ATOM 2454 C C . TYR A 1 312 ? -6.305 -8.298 9.421 1.00 92.25 312 TYR A C 1
ATOM 2456 O O . TYR A 1 312 ? -5.272 -8.104 8.788 1.00 92.25 312 TYR A O 1
ATOM 2464 N N . GLY A 1 313 ? -7.283 -7.402 9.439 1.00 95.50 313 GLY A N 1
ATOM 2465 C CA . GLY A 1 313 ? -7.222 -6.217 8.598 1.00 95.50 313 GLY A CA 1
ATOM 2466 C C . GLY A 1 313 ? -8.248 -5.148 8.919 1.00 95.50 313 GLY A C 1
ATOM 2467 O O . GLY A 1 313 ? -8.901 -5.160 9.965 1.00 95.50 313 GLY A O 1
ATOM 2468 N N . ALA A 1 314 ? -8.378 -4.210 7.989 1.00 96.75 314 ALA A N 1
ATOM 2469 C CA . ALA A 1 314 ? -9.311 -3.099 8.056 1.00 96.75 314 ALA A CA 1
ATOM 2470 C C . ALA A 1 314 ? -9.877 -2.765 6.674 1.00 96.75 314 ALA A C 1
ATOM 2472 O O . ALA A 1 314 ? -9.233 -3.013 5.651 1.00 96.75 314 ALA A O 1
ATOM 2473 N N . ARG A 1 315 ? -11.090 -2.203 6.670 1.00 95.56 315 ARG A N 1
ATOM 2474 C CA . ARG A 1 315 ? -11.829 -1.832 5.463 1.00 95.56 315 ARG A CA 1
ATOM 2475 C C . ARG A 1 315 ? -12.300 -0.388 5.497 1.00 95.56 315 ARG A C 1
ATOM 2477 O O . ARG A 1 315 ? -12.794 0.084 6.525 1.00 95.56 315 ARG A O 1
ATOM 2484 N N . TRP A 1 316 ? -12.256 0.252 4.338 1.00 93.94 316 TRP A N 1
ATOM 2485 C CA . TRP A 1 316 ? -12.814 1.573 4.094 1.00 93.94 316 TRP A CA 1
ATOM 2486 C C . TRP A 1 316 ? -13.703 1.541 2.858 1.00 93.94 316 TRP A C 1
ATOM 2488 O O . TRP A 1 316 ? -13.300 0.987 1.844 1.00 93.94 316 TRP A O 1
ATOM 2498 N N . ALA A 1 317 ? -14.893 2.129 2.934 1.00 90.50 317 ALA A N 1
ATOM 2499 C CA . ALA A 1 317 ? -15.670 2.433 1.740 1.00 90.50 317 ALA A CA 1
ATOM 2500 C C . ALA A 1 317 ? -15.116 3.716 1.121 1.00 90.50 317 ALA A C 1
ATOM 2502 O O . ALA A 1 317 ? -14.781 4.658 1.845 1.00 90.50 317 ALA A O 1
ATOM 2503 N N . VAL A 1 318 ? -15.009 3.727 -0.200 1.00 86.19 318 VAL A N 1
ATOM 2504 C CA . VAL A 1 318 ? -14.610 4.893 -0.977 1.00 86.19 318 VAL A CA 1
ATOM 2505 C C . VAL A 1 318 ? -15.857 5.390 -1.693 1.00 86.19 318 VAL A C 1
ATOM 2507 O O . VAL A 1 318 ? -16.323 4.773 -2.646 1.00 86.19 318 VAL A O 1
ATOM 2510 N N . VAL A 1 319 ? -16.433 6.464 -1.163 1.00 77.38 319 VAL A N 1
ATOM 2511 C CA . VAL A 1 319 ? -17.712 7.026 -1.600 1.00 77.38 319 VAL A CA 1
ATOM 2512 C C . VAL A 1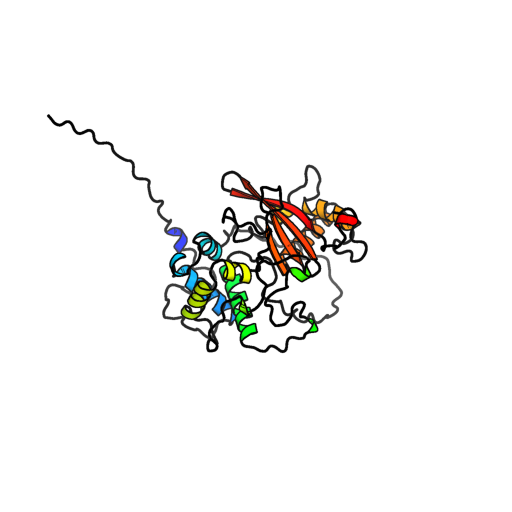 319 ? -17.427 8.209 -2.513 1.00 77.38 319 VAL A C 1
ATOM 2514 O O . VAL A 1 319 ? -16.654 9.097 -2.160 1.00 77.38 319 VAL A O 1
ATOM 2517 N N . MET A 1 320 ? -18.060 8.236 -3.680 1.00 66.75 320 MET A N 1
ATOM 2518 C CA . MET A 1 320 ? -17.986 9.388 -4.576 1.00 66.75 320 MET A CA 1
ATOM 2519 C C . MET A 1 320 ? -19.068 10.395 -4.187 1.00 66.75 320 MET A C 1
ATOM 2521 O O . MET A 1 320 ? -20.254 10.077 -4.252 1.00 66.75 320 MET A O 1
ATOM 2525 N N . VAL A 1 321 ? -18.669 11.603 -3.792 1.00 64.31 321 VAL A N 1
ATOM 2526 C CA . VAL A 1 321 ? -19.575 12.709 -3.464 1.00 64.31 321 VAL A CA 1
ATOM 2527 C C . VAL A 1 321 ? -19.235 13.878 -4.377 1.00 64.31 321 VAL A C 1
ATOM 2529 O O . VAL A 1 321 ? -18.174 14.463 -4.228 1.00 64.31 321 VAL A O 1
ATOM 2532 N N . GLU A 1 322 ? -20.120 14.204 -5.324 1.00 56.97 322 GLU A N 1
ATOM 2533 C CA . GLU A 1 322 ? -20.037 15.439 -6.132 1.00 56.97 322 GLU A CA 1
ATOM 2534 C C . GLU A 1 322 ? -18.636 15.719 -6.727 1.00 56.97 322 GLU A C 1
ATOM 2536 O O . GLU A 1 322 ? -18.153 16.841 -6.683 1.00 56.97 322 GLU A O 1
ATOM 2541 N N . GLU A 1 323 ? -17.991 14.686 -7.290 1.00 57.62 323 GLU A N 1
ATOM 2542 C CA . GLU A 1 323 ? -16.630 14.710 -7.879 1.00 57.62 323 GLU A CA 1
ATOM 2543 C C . GLU A 1 323 ? -15.448 14.670 -6.884 1.00 57.62 323 GLU A C 1
ATOM 2545 O O . GLU A 1 323 ? -14.301 14.533 -7.309 1.00 57.62 323 GLU A O 1
ATOM 2550 N N . GLU A 1 324 ? -15.701 14.645 -5.573 1.00 58.31 324 GLU A N 1
ATOM 2551 C CA . GLU A 1 324 ? -14.700 14.369 -4.536 1.00 58.31 324 GLU A CA 1
ATOM 2552 C C . GLU A 1 324 ? -14.852 12.954 -3.951 1.00 58.31 324 GLU A C 1
ATOM 2554 O O . GLU A 1 324 ? -15.950 12.425 -3.763 1.00 58.31 324 GLU A O 1
ATOM 2559 N N . SER A 1 325 ? -13.728 12.304 -3.637 1.00 65.00 325 SER A N 1
ATOM 2560 C CA . SER A 1 325 ? -13.743 11.002 -2.965 1.00 65.00 325 SER A CA 1
ATOM 2561 C C . SER A 1 325 ? -13.783 11.184 -1.446 1.00 65.00 325 SER A C 1
ATOM 2563 O O . SER A 1 325 ? -12.796 11.612 -0.839 1.00 65.00 325 SER A O 1
ATOM 2565 N N . ALA A 1 326 ? -14.889 10.797 -0.818 1.00 81.50 326 ALA A N 1
ATOM 2566 C CA . ALA A 1 326 ? -14.980 10.624 0.623 1.00 81.50 326 ALA A CA 1
ATOM 2567 C C . ALA A 1 326 ? -14.567 9.198 1.015 1.00 81.50 326 ALA A C 1
ATOM 2569 O O . ALA A 1 326 ? -14.759 8.233 0.275 1.00 81.50 326 ALA A O 1
ATOM 2570 N N . VAL A 1 327 ? -13.996 9.051 2.209 1.00 89.31 327 VAL A N 1
ATOM 2571 C CA . VAL A 1 327 ? -13.608 7.745 2.746 1.00 89.31 327 VAL A CA 1
ATOM 2572 C C . VAL A 1 327 ? -14.308 7.513 4.073 1.00 89.31 327 VAL A C 1
ATOM 2574 O O . VAL A 1 327 ? -14.214 8.332 4.987 1.00 89.31 327 VAL A O 1
ATOM 2577 N N . GLU A 1 328 ? -14.940 6.352 4.209 1.00 92.50 328 GLU A N 1
ATOM 2578 C CA . GLU A 1 328 ? -15.593 5.925 5.442 1.00 92.50 328 GLU A CA 1
ATOM 2579 C C . GLU A 1 328 ? -14.946 4.663 6.001 1.00 92.50 328 GLU A C 1
ATOM 2581 O O . GLU A 1 328 ? -14.834 3.646 5.319 1.00 92.50 328 GLU A O 1
ATOM 2586 N N . PHE A 1 329 ? -14.559 4.679 7.278 1.00 94.88 329 PHE A N 1
ATOM 2587 C CA . PHE A 1 329 ? -14.051 3.477 7.935 1.00 94.88 329 PHE A CA 1
ATOM 2588 C C . PHE A 1 329 ? -15.191 2.485 8.196 1.00 94.88 329 PHE A C 1
ATOM 2590 O O . PHE A 1 329 ? -16.082 2.737 9.009 1.00 94.88 329 PHE A O 1
ATOM 2597 N N . ARG A 1 330 ? -15.148 1.326 7.533 1.00 93.50 330 ARG A N 1
ATOM 2598 C CA . ARG A 1 330 ? -16.196 0.295 7.622 1.00 93.50 330 ARG A CA 1
ATOM 2599 C C . ARG A 1 330 ? -16.004 -0.607 8.833 1.00 93.50 330 ARG A C 1
ATOM 2601 O O . ARG A 1 330 ? -16.984 -1.052 9.428 1.00 93.50 330 ARG A O 1
ATOM 2608 N N . GLY A 1 331 ? -14.757 -0.864 9.218 1.00 94.56 331 GLY A N 1
ATOM 2609 C CA . GLY A 1 331 ? -14.443 -1.680 10.384 1.00 94.56 331 GLY A CA 1
ATOM 2610 C C . GLY A 1 331 ? -13.185 -2.516 10.215 1.00 94.56 331 GLY A C 1
ATOM 2611 O O . GLY A 1 331 ? -12.513 -2.476 9.184 1.00 94.56 331 GLY A O 1
ATOM 2612 N N . PHE A 1 332 ? -12.899 -3.300 11.248 1.00 95.12 332 PHE A N 1
ATOM 2613 C CA . PHE A 1 332 ? -11.864 -4.319 11.192 1.00 95.12 332 PHE A CA 1
ATOM 2614 C C . PHE A 1 332 ? -12.391 -5.593 10.525 1.00 95.12 332 PHE A C 1
ATOM 2616 O O . PHE A 1 332 ? -13.599 -5.797 10.393 1.00 95.12 332 PHE A O 1
ATOM 2623 N N . VAL A 1 333 ? -11.466 -6.436 10.083 1.00 91.38 333 VAL A N 1
ATOM 2624 C CA . VAL A 1 333 ? -11.746 -7.768 9.548 1.00 91.38 333 VAL A CA 1
ATOM 2625 C C . VAL A 1 333 ? -10.854 -8.791 10.225 1.00 91.38 333 VAL A C 1
ATOM 2627 O O . VAL A 1 333 ? -9.697 -8.522 10.547 1.00 91.38 333 VAL A O 1
ATOM 2630 N N . GLU A 1 334 ? -11.438 -9.957 10.456 1.00 88.50 334 GLU A N 1
ATOM 2631 C CA . GLU A 1 334 ? -10.788 -11.133 11.020 1.00 88.50 334 GLU A CA 1
ATOM 2632 C C . GLU A 1 334 ? -10.301 -12.051 9.882 1.00 88.50 334 GLU A C 1
ATOM 2634 O O . GLU A 1 334 ? -10.699 -11.858 8.719 1.00 88.50 334 GLU A O 1
ATOM 2639 N N . PRO A 1 335 ? -9.422 -13.021 10.180 1.00 87.06 335 PRO A N 1
ATOM 2640 C CA . PRO A 1 335 ? -8.979 -14.011 9.205 1.00 87.06 335 PRO A CA 1
ATOM 2641 C C . PRO A 1 335 ? -10.167 -14.792 8.631 1.00 87.06 335 PRO A C 1
ATOM 2643 O O . PRO A 1 335 ? -11.151 -15.040 9.332 1.00 87.06 335 PRO A O 1
ATOM 2646 N N . GLN A 1 336 ? -10.084 -15.178 7.355 1.00 78.69 336 GLN A N 1
ATOM 2647 C CA . GLN A 1 336 ? -11.120 -16.008 6.738 1.00 78.69 336 GLN A CA 1
ATOM 2648 C C . GLN A 1 336 ? -11.219 -17.351 7.471 1.00 78.69 336 GLN A C 1
ATOM 2650 O O . GLN A 1 336 ? -10.206 -17.977 7.782 1.00 78.69 336 GLN A O 1
ATOM 2655 N N . MET A 1 337 ? -12.446 -17.801 7.732 1.00 71.19 337 MET A N 1
ATOM 2656 C CA . MET A 1 337 ? -12.715 -19.131 8.275 1.00 71.19 337 MET A CA 1
ATOM 2657 C C . MET A 1 337 ? -13.429 -19.957 7.200 1.00 71.19 337 MET A C 1
ATOM 2659 O O . MET A 1 337 ? -14.496 -19.525 6.758 1.00 71.19 337 MET A O 1
ATOM 2663 N N . PRO A 1 338 ? -12.885 -21.120 6.785 1.00 65.44 338 PRO A N 1
ATOM 2664 C CA . PRO A 1 338 ? -13.480 -21.955 5.737 1.00 65.44 338 PRO A CA 1
ATOM 2665 C C . PRO A 1 338 ? -14.948 -22.323 5.992 1.00 65.44 338 PRO A C 1
ATOM 2667 O O . PRO A 1 338 ? -15.743 -22.370 5.063 1.00 65.44 338 PRO A O 1
ATOM 2670 N N . ASP A 1 339 ? -15.325 -22.505 7.258 1.00 65.38 339 ASP A N 1
ATOM 2671 C CA . ASP A 1 339 ? -16.685 -22.822 7.708 1.00 65.38 339 ASP A CA 1
ATOM 2672 C C . ASP A 1 339 ? -17.410 -21.613 8.327 1.00 65.38 339 ASP A C 1
ATOM 2674 O O . ASP A 1 339 ? -18.391 -21.753 9.061 1.00 65.38 339 ASP A O 1
ATOM 2678 N N . GLY A 1 340 ? -16.940 -20.394 8.037 1.00 65.69 340 GLY A N 1
ATOM 2679 C CA . GLY A 1 340 ? -17.492 -19.156 8.584 1.00 65.69 340 GLY A CA 1
ATOM 2680 C C . GLY A 1 340 ? -18.980 -18.998 8.279 1.00 65.69 340 GLY A C 1
ATOM 2681 O O . GLY A 1 340 ? -19.745 -18.621 9.162 1.00 65.69 340 GLY A O 1
ATOM 2682 N N . HIS A 1 341 ? -19.407 -19.363 7.067 1.00 57.66 341 HIS A N 1
ATOM 2683 C CA . HIS A 1 341 ? -20.816 -19.354 6.667 1.00 57.66 341 HIS A CA 1
ATOM 2684 C C . HIS A 1 341 ? -21.673 -20.309 7.504 1.00 57.66 341 HIS A C 1
ATOM 2686 O O . HIS A 1 341 ? -22.710 -19.910 8.029 1.00 57.66 341 HIS A O 1
ATOM 2692 N N . GLU A 1 342 ? -21.212 -21.543 7.691 1.00 59.78 342 GLU A N 1
ATOM 2693 C CA . GLU A 1 342 ? -21.916 -22.592 8.439 1.00 59.78 342 GLU A CA 1
ATOM 2694 C C . GLU A 1 342 ? -21.967 -22.290 9.941 1.00 59.78 342 GLU A C 1
ATOM 2696 O O . GLU A 1 342 ? -22.942 -22.603 10.621 1.00 59.78 342 GLU A O 1
ATOM 2701 N N . LYS A 1 343 ? -20.950 -21.591 10.455 1.00 59.84 343 LYS A N 1
ATOM 2702 C CA . LYS A 1 343 ? -20.894 -21.082 11.832 1.00 59.84 343 LYS A CA 1
ATOM 2703 C C . LYS A 1 343 ? -21.596 -19.734 12.013 1.00 59.84 343 LYS A C 1
ATOM 2705 O O . LYS A 1 343 ? -21.475 -19.129 13.083 1.00 59.84 343 LYS A O 1
ATOM 2710 N N . GLY A 1 344 ? -22.321 -19.278 10.988 1.00 48.22 344 GLY A N 1
ATOM 2711 C CA . GLY A 1 344 ? -23.104 -18.050 10.993 1.00 48.22 344 GLY A CA 1
ATOM 2712 C C . GLY A 1 344 ? -22.235 -16.822 11.200 1.00 48.22 344 GLY A C 1
ATOM 2713 O O . GLY A 1 344 ? -22.454 -16.126 12.188 1.00 48.22 344 GLY A O 1
ATOM 2714 N N . TRP A 1 345 ? -21.238 -16.638 10.316 1.00 51.19 345 TRP A N 1
ATOM 2715 C CA . TRP A 1 345 ? -20.201 -15.597 10.306 1.00 51.19 345 TRP A CA 1
ATOM 2716 C C . TRP A 1 345 ? -20.298 -14.709 11.535 1.00 51.19 345 TRP A C 1
ATOM 2718 O O . TRP A 1 345 ? -21.094 -13.768 11.571 1.00 51.19 345 TRP A O 1
ATOM 2728 N N . LYS A 1 346 ? -19.510 -15.004 12.570 1.00 47.81 346 LYS A N 1
ATOM 2729 C CA . LYS A 1 346 ? -19.434 -14.131 13.744 1.00 47.81 346 LYS A CA 1
ATOM 2730 C C . LYS A 1 346 ? -18.648 -12.868 13.368 1.00 47.81 346 LYS A C 1
ATOM 2732 O O . LYS A 1 346 ? -17.538 -12.681 13.839 1.00 47.81 346 LYS A O 1
ATOM 2737 N N . HIS A 1 347 ? -19.219 -12.046 12.482 1.00 49.28 347 HIS A N 1
ATOM 2738 C CA . HIS A 1 347 ? -18.694 -10.759 12.031 1.00 49.28 347 HIS A CA 1
ATOM 2739 C C . HIS A 1 347 ? -18.384 -9.871 13.197 1.00 49.28 347 HIS A C 1
ATOM 2741 O O . HIS A 1 347 ? -19.328 -9.648 13.992 1.00 49.28 347 HIS A O 1
#

Secondary structure (DSSP, 8-state):
----------PPPP-PPPGGGGSGGGSSSS-----TTS-TT-TTS-HHHHHHHHHHHHHHHS-HHHHTS-HHHHHHHH----------------S----------------TT-S---SSHHHHHHHHHHHHHHHHH------GGG-SS-TTBSS--GGGGT--BSS--BGGGSPPPPTT-SS--HHHHHHHHHHHHHHHHHHHTTB--BTTB--SSGGGSSPPPIIIIIIHHHTSB-TTSSSBHHHHHHHHHTTT--SS-TT----S-HHHHHHHHHHHHHHHHHH-SEEEEE--TT--S-EEEEE-TTS-EEEEEEEEETTEEEEEEEEEEPPP-TTTTTTT---

Organism: NCBI:txid568900